Protein AF-A0A7X7GP78-F1 (afdb_monomer_lite)

Structure (mmCIF, N/CA/C/O backbone):
data_AF-A0A7X7GP78-F1
#
_entry.id   AF-A0A7X7GP78-F1
#
loop_
_atom_site.group_PDB
_atom_site.id
_atom_site.type_symbol
_atom_site.label_atom_id
_atom_site.label_alt_id
_atom_site.label_comp_id
_atom_site.label_asym_id
_atom_site.label_entity_id
_atom_site.label_seq_id
_atom_site.pdbx_PDB_ins_code
_atom_site.Cartn_x
_atom_site.Cartn_y
_atom_site.Cartn_z
_atom_site.occupancy
_atom_site.B_iso_or_equiv
_atom_site.auth_seq_id
_atom_site.auth_comp_id
_atom_site.auth_asym_id
_atom_site.auth_atom_id
_atom_site.pdbx_PDB_model_num
ATOM 1 N N . MET A 1 1 ? -12.184 13.275 -4.929 1.00 38.75 1 MET A N 1
ATOM 2 C CA . MET A 1 1 ? -13.169 12.745 -3.959 1.00 38.75 1 MET A CA 1
ATOM 3 C C . MET A 1 1 ? -12.632 11.392 -3.524 1.00 38.75 1 MET A C 1
ATOM 5 O O . MET A 1 1 ? -12.359 10.602 -4.415 1.00 38.75 1 MET A O 1
ATOM 9 N N . ALA A 1 2 ? -12.384 11.177 -2.229 1.00 52.22 2 ALA A N 1
ATOM 10 C CA . ALA A 1 2 ? -11.775 9.953 -1.691 1.00 52.22 2 ALA A CA 1
ATOM 11 C C . ALA A 1 2 ? -12.676 8.746 -1.980 1.00 52.22 2 ALA A C 1
ATOM 13 O O . ALA A 1 2 ? -13.748 8.634 -1.388 1.00 52.22 2 ALA A O 1
ATOM 14 N N . LEU A 1 3 ? -12.326 7.902 -2.952 1.00 60.72 3 LEU A N 1
ATOM 15 C CA . LEU A 1 3 ? -13.251 6.881 -3.449 1.00 60.72 3 LEU A CA 1
ATOM 16 C C . LEU A 1 3 ? -13.429 5.726 -2.459 1.00 60.72 3 LEU A C 1
ATOM 18 O O . LEU A 1 3 ? -14.519 5.151 -2.455 1.00 60.72 3 LEU A O 1
ATOM 22 N N . CYS A 1 4 ? -12.453 5.443 -1.583 1.00 67.25 4 CYS A N 1
ATOM 23 C CA . CYS A 1 4 ? -12.595 4.400 -0.563 1.00 67.25 4 CYS A CA 1
ATOM 24 C C . CYS A 1 4 ? -13.556 4.825 0.556 1.00 67.25 4 CYS A C 1
ATOM 26 O O . CYS A 1 4 ? -14.412 4.035 0.958 1.00 67.25 4 CYS A O 1
ATOM 28 N N . PHE A 1 5 ? -13.482 6.083 1.014 1.00 69.94 5 PHE A N 1
ATOM 29 C CA . PHE A 1 5 ? -14.416 6.621 2.014 1.00 69.94 5 PHE A CA 1
ATOM 30 C C . PHE A 1 5 ? -15.734 7.146 1.431 1.00 69.94 5 PHE A C 1
ATOM 32 O O . PHE A 1 5 ? -16.720 7.236 2.161 1.00 69.94 5 PHE A O 1
ATOM 39 N N . ALA A 1 6 ? -15.808 7.458 0.131 1.00 71.06 6 ALA A N 1
ATOM 40 C CA . ALA A 1 6 ? -17.008 8.034 -0.487 1.00 71.06 6 ALA A CA 1
ATOM 41 C C . ALA A 1 6 ? -18.258 7.161 -0.309 1.00 71.06 6 ALA A C 1
ATOM 43 O O . ALA A 1 6 ? -19.352 7.694 -0.135 1.00 71.06 6 ALA A O 1
ATOM 44 N N . GLN A 1 7 ? -18.112 5.834 -0.284 1.00 72.69 7 GLN A N 1
ATOM 45 C CA . GLN A 1 7 ? -19.218 4.904 -0.021 1.00 72.69 7 GLN A CA 1
ATOM 46 C C . GLN A 1 7 ? -19.774 4.980 1.420 1.00 72.69 7 GLN A C 1
ATOM 48 O O . GLN A 1 7 ? -20.899 4.548 1.670 1.00 72.69 7 GLN A O 1
ATOM 53 N N . PHE A 1 8 ? -19.021 5.573 2.350 1.00 69.38 8 PHE A N 1
ATOM 54 C CA . PHE A 1 8 ? -19.410 5.805 3.747 1.00 69.38 8 PHE A CA 1
ATOM 55 C C . PHE A 1 8 ? -19.682 7.282 4.058 1.00 69.38 8 PHE A C 1
ATOM 57 O O . PHE A 1 8 ? -20.054 7.613 5.186 1.00 69.38 8 PHE A O 1
ATOM 64 N N . GLY A 1 9 ? -19.496 8.156 3.066 1.00 69.56 9 GLY A N 1
ATOM 65 C CA . GLY A 1 9 ? -19.744 9.586 3.165 1.00 69.56 9 GLY A CA 1
ATOM 66 C C . GLY A 1 9 ? -21.226 9.954 3.073 1.00 69.56 9 GLY A C 1
ATOM 67 O O . GLY A 1 9 ? -22.137 9.138 3.251 1.00 69.56 9 GLY A O 1
ATOM 68 N N . ASP A 1 10 ? -21.473 11.224 2.770 1.00 75.19 10 ASP A N 1
ATOM 69 C CA . ASP A 1 10 ? -22.819 11.754 2.582 1.00 75.19 10 ASP A CA 1
ATOM 70 C C . ASP A 1 10 ? -23.539 11.121 1.359 1.00 75.19 10 ASP A C 1
ATOM 72 O O . ASP A 1 10 ? -22.925 10.451 0.521 1.00 75.19 10 ASP A O 1
ATOM 76 N N . PRO A 1 11 ? -24.878 11.246 1.237 1.00 80.88 11 PRO A N 1
ATOM 77 C CA . PRO A 1 11 ? -25.612 10.649 0.116 1.00 80.88 11 PRO A CA 1
ATOM 78 C C . PRO A 1 11 ? -25.075 11.027 -1.285 1.00 80.88 11 PRO A C 1
ATOM 80 O O . PRO A 1 11 ? -25.004 10.133 -2.133 1.00 80.88 11 PRO A O 1
ATOM 83 N N . PRO A 1 12 ? -24.660 12.284 -1.556 1.00 83.12 12 PRO A N 1
ATOM 84 C CA . PRO A 1 12 ? -23.992 12.645 -2.808 1.00 83.12 12 PRO A CA 1
ATOM 85 C C . PRO A 1 12 ? -22.699 11.865 -3.085 1.00 83.12 12 PRO A C 1
ATOM 87 O O . PRO A 1 12 ? -22.541 11.353 -4.199 1.00 83.12 12 PRO A O 1
ATOM 90 N N . ALA A 1 13 ? -21.803 11.732 -2.098 1.00 78.25 13 ALA A N 1
ATOM 91 C CA . ALA A 1 13 ? -20.554 10.984 -2.242 1.00 78.25 13 ALA A CA 1
ATOM 92 C C . ALA A 1 13 ? -20.815 9.500 -2.533 1.00 78.25 13 ALA A C 1
ATOM 94 O O . ALA A 1 13 ? -20.231 8.932 -3.460 1.00 78.25 13 ALA A O 1
ATOM 95 N N . ARG A 1 14 ? -21.784 8.896 -1.835 1.00 81.88 14 ARG A N 1
ATOM 96 C CA . ARG A 1 14 ? -22.185 7.496 -2.059 1.00 81.88 14 ARG A CA 1
ATOM 97 C C . ARG A 1 14 ? -22.746 7.261 -3.457 1.00 81.88 14 ARG A C 1
ATOM 99 O O . ARG A 1 14 ? -22.426 6.260 -4.102 1.00 81.88 14 ARG A O 1
ATOM 106 N N . ALA A 1 15 ? -23.555 8.195 -3.954 1.00 84.69 15 ALA A N 1
ATOM 107 C CA . ALA A 1 15 ? -24.088 8.127 -5.310 1.00 84.69 15 ALA A CA 1
ATOM 108 C C . ALA A 1 15 ? -22.981 8.274 -6.368 1.00 84.69 15 ALA A C 1
ATOM 110 O O . ALA A 1 15 ? -23.021 7.595 -7.392 1.00 84.69 15 ALA A O 1
ATOM 111 N N . ALA A 1 16 ? -21.988 9.138 -6.133 1.00 84.94 16 ALA A N 1
ATOM 112 C CA . ALA A 1 16 ? -20.837 9.281 -7.023 1.00 84.94 16 ALA A CA 1
ATOM 113 C C . ALA A 1 16 ? -19.973 8.013 -7.060 1.00 84.94 16 ALA A C 1
ATOM 115 O O . ALA A 1 16 ? -19.655 7.540 -8.149 1.00 84.94 16 ALA A O 1
ATOM 116 N N . HIS A 1 17 ? -19.680 7.426 -5.898 1.00 86.50 17 HIS A N 1
ATOM 117 C CA . HIS A 1 17 ? -18.978 6.146 -5.801 1.00 86.50 17 HIS A CA 1
ATOM 118 C C . HIS A 1 17 ? -19.724 5.037 -6.561 1.00 86.50 17 HIS A C 1
ATOM 120 O O . HIS A 1 17 ? -19.134 4.341 -7.381 1.00 86.50 17 HIS A O 1
ATOM 126 N N . SER A 1 18 ? -21.042 4.925 -6.366 1.00 88.69 18 SER A N 1
ATOM 127 C CA . SER A 1 18 ? -21.862 3.908 -7.043 1.00 88.69 18 SER A CA 1
ATOM 128 C C . SER A 1 18 ? -21.804 4.036 -8.570 1.00 88.69 18 SER A C 1
ATOM 130 O O . SER A 1 18 ? -21.631 3.038 -9.266 1.00 88.69 18 SER A O 1
ATOM 132 N N . ARG A 1 19 ? -21.875 5.268 -9.097 1.00 90.75 19 ARG A N 1
ATOM 133 C CA . ARG A 1 19 ? -21.731 5.526 -10.540 1.00 90.75 19 ARG A CA 1
ATOM 134 C C . ARG A 1 19 ? -20.340 5.171 -11.061 1.00 90.75 19 ARG A C 1
ATOM 136 O O . ARG A 1 19 ? -20.233 4.621 -12.150 1.00 90.75 19 ARG A O 1
ATOM 143 N N . ALA A 1 20 ? -19.289 5.473 -10.299 1.00 90.62 20 ALA A N 1
ATOM 144 C CA . ALA A 1 20 ? -17.920 5.121 -10.668 1.00 90.62 20 ALA A CA 1
ATOM 145 C C . ALA A 1 20 ? -17.731 3.598 -10.759 1.00 90.62 20 ALA A C 1
ATOM 147 O O . ALA A 1 20 ? -17.167 3.102 -11.732 1.00 90.62 20 ALA A O 1
ATOM 148 N N . VAL A 1 21 ? -18.262 2.854 -9.783 1.00 91.12 21 VAL A N 1
ATOM 149 C CA . VAL A 1 21 ? -18.247 1.383 -9.777 1.00 91.12 21 VAL A CA 1
ATOM 150 C C . VAL A 1 21 ? -18.999 0.815 -10.981 1.00 91.12 21 VAL A C 1
ATOM 152 O O . VAL A 1 21 ? -18.498 -0.086 -11.650 1.00 91.12 21 VAL A O 1
ATOM 155 N N . GLU A 1 22 ? -20.183 1.343 -11.286 1.00 93.25 22 GLU A N 1
ATOM 156 C CA . GLU A 1 22 ? -20.973 0.909 -12.441 1.00 93.25 22 GLU A CA 1
ATOM 157 C C . GLU A 1 22 ? -20.248 1.182 -13.766 1.00 93.25 22 GLU A C 1
ATOM 159 O O . GLU A 1 22 ? -20.114 0.275 -14.589 1.00 93.25 22 GLU A O 1
ATOM 164 N N . ALA A 1 23 ? -19.700 2.388 -13.943 1.00 93.38 23 ALA A N 1
ATOM 165 C CA . ALA A 1 23 ? -18.923 2.752 -15.126 1.00 93.38 23 ALA A CA 1
ATOM 166 C C . ALA A 1 23 ? -17.693 1.848 -15.311 1.00 93.38 23 ALA A C 1
ATOM 168 O O . ALA A 1 23 ? -17.415 1.413 -16.428 1.00 93.38 23 ALA A O 1
ATOM 169 N N . ALA A 1 24 ? -16.990 1.515 -14.225 1.00 94.19 24 ALA A N 1
ATOM 170 C CA . ALA A 1 24 ? -15.841 0.614 -14.260 1.00 94.19 24 ALA A CA 1
ATOM 171 C C . ALA A 1 24 ? -16.236 -0.829 -14.618 1.00 94.19 24 ALA A C 1
ATOM 173 O O . ALA A 1 24 ? -15.554 -1.477 -15.407 1.00 94.19 24 ALA A O 1
ATOM 174 N N . ARG A 1 25 ? -17.354 -1.343 -14.093 1.00 94.31 25 ARG A N 1
ATOM 175 C CA . ARG A 1 25 ? -17.853 -2.681 -14.465 1.00 94.31 25 ARG A CA 1
ATOM 176 C C . ARG A 1 25 ? -18.253 -2.753 -15.934 1.00 94.31 25 ARG A C 1
ATOM 178 O O . ARG A 1 25 ? -17.915 -3.724 -16.606 1.00 94.31 25 ARG A O 1
ATOM 185 N N . LEU A 1 26 ? -18.946 -1.726 -16.429 1.00 94.31 26 LEU A N 1
ATOM 186 C CA . LEU A 1 26 ? -19.320 -1.622 -17.841 1.00 94.31 26 LEU A CA 1
ATOM 187 C C . LEU A 1 26 ? -18.079 -1.579 -18.735 1.00 94.31 26 LEU A C 1
ATOM 189 O O . LEU A 1 26 ? -17.989 -2.359 -19.676 1.00 94.31 26 LEU A O 1
ATOM 193 N N . LEU A 1 27 ? -17.099 -0.741 -18.386 1.00 94.94 27 LEU A N 1
ATOM 194 C CA . LEU A 1 27 ? -15.808 -0.640 -19.068 1.00 94.94 27 LEU A CA 1
ATOM 195 C C . LEU A 1 27 ? -15.160 -2.012 -19.288 1.00 94.94 27 LEU A C 1
ATOM 197 O O . LEU A 1 27 ? -14.810 -2.358 -20.418 1.00 94.94 27 LEU A O 1
ATOM 201 N N . TRP A 1 28 ? -14.983 -2.787 -18.216 1.00 95.62 28 TRP A N 1
ATOM 202 C CA . TRP A 1 28 ? -14.288 -4.069 -18.324 1.00 95.62 28 TRP A CA 1
ATOM 203 C C . TRP A 1 28 ? -15.133 -5.131 -19.008 1.00 95.62 28 TRP A C 1
ATOM 205 O O . TRP A 1 28 ? -14.582 -5.903 -19.784 1.00 95.62 28 TRP A O 1
ATOM 215 N N . GLY A 1 29 ? -16.451 -5.140 -18.792 1.00 93.94 29 GLY A N 1
ATOM 216 C CA . GLY A 1 29 ? -17.355 -6.035 -19.513 1.00 93.94 29 GLY A CA 1
ATOM 217 C C . GLY A 1 29 ? -17.342 -5.791 -21.025 1.00 93.94 29 GLY A C 1
ATOM 218 O O . GLY A 1 29 ? -17.305 -6.742 -21.803 1.00 93.94 29 GLY A O 1
ATOM 219 N N . GLU A 1 30 ? -17.310 -4.527 -21.452 1.00 93.25 30 GLU A N 1
ATOM 220 C CA . GLU A 1 30 ? -17.208 -4.158 -22.866 1.00 93.25 30 GLU A CA 1
ATOM 221 C C . GLU A 1 30 ? -15.855 -4.560 -23.466 1.00 93.25 30 GLU A C 1
ATOM 223 O O . GLU A 1 30 ? -15.815 -5.173 -24.534 1.00 93.25 30 GLU A O 1
ATOM 228 N N . LEU A 1 31 ? -14.743 -4.265 -22.783 1.00 93.19 31 LEU A N 1
ATOM 229 C CA . LEU A 1 31 ? -13.409 -4.664 -23.247 1.00 93.19 31 LEU A CA 1
ATOM 230 C C . LEU A 1 31 ? -13.243 -6.185 -23.326 1.00 93.19 31 LEU A C 1
ATOM 232 O O . LEU A 1 31 ? -12.661 -6.677 -24.292 1.00 93.19 31 LEU A O 1
ATOM 236 N N . ASP A 1 32 ? -13.769 -6.929 -22.351 1.00 93.94 32 ASP A N 1
ATOM 237 C CA . ASP A 1 32 ? -13.736 -8.398 -22.335 1.00 93.94 32 ASP A CA 1
ATOM 238 C C . ASP A 1 32 ? -14.566 -8.986 -23.492 1.00 93.94 32 ASP A C 1
ATOM 240 O O . ASP A 1 32 ? -14.202 -10.002 -24.081 1.00 93.94 32 ASP A O 1
ATOM 244 N N . ALA A 1 33 ? -15.634 -8.289 -23.897 1.00 92.44 33 ALA A N 1
ATOM 245 C CA . ALA A 1 33 ? -16.442 -8.613 -25.072 1.00 92.44 33 ALA A CA 1
ATOM 246 C C . ALA A 1 33 ? -15.828 -8.149 -26.414 1.00 92.44 33 ALA A C 1
ATOM 248 O O . ALA A 1 33 ? -16.431 -8.359 -27.469 1.00 92.44 33 ALA A O 1
ATOM 249 N N . GLY A 1 34 ? -14.641 -7.530 -26.404 1.00 90.44 34 GLY A N 1
ATOM 250 C CA . GLY A 1 34 ? -13.942 -7.072 -27.609 1.00 90.44 34 GLY A CA 1
ATOM 251 C C . GLY A 1 34 ? -14.382 -5.700 -28.128 1.00 90.44 34 GLY A C 1
ATOM 252 O O . GLY A 1 34 ? -14.202 -5.408 -29.313 1.00 90.44 34 GLY A O 1
ATOM 253 N N . ALA A 1 35 ? -14.967 -4.852 -27.277 1.00 88.94 35 ALA A N 1
ATOM 254 C CA . ALA A 1 35 ? -15.329 -3.490 -27.652 1.00 88.94 35 ALA A CA 1
ATOM 255 C C . ALA A 1 35 ? -14.094 -2.617 -27.979 1.00 88.94 35 ALA A C 1
ATOM 257 O O . ALA A 1 35 ? -12.990 -2.871 -27.487 1.00 88.94 35 ALA A O 1
ATOM 258 N N . PRO A 1 36 ? -14.256 -1.552 -28.791 1.00 88.88 36 PRO A N 1
ATOM 259 C CA . PRO A 1 36 ? -13.155 -0.663 -29.148 1.00 88.88 36 PRO A CA 1
ATOM 260 C C . PRO A 1 36 ? -12.587 0.102 -27.947 1.00 88.88 36 PRO A C 1
ATOM 262 O O . PRO A 1 36 ? -13.329 0.617 -27.107 1.00 88.88 36 PRO A O 1
ATOM 265 N N . LEU A 1 37 ? -11.265 0.300 -27.955 1.00 87.31 37 LEU A N 1
ATOM 266 C CA . LEU A 1 37 ? -10.529 1.026 -26.914 1.00 87.31 37 LEU A CA 1
ATOM 267 C C . LEU A 1 37 ? -11.060 2.448 -26.665 1.00 87.31 37 LEU A C 1
ATOM 269 O O . LEU A 1 37 ? -11.055 2.925 -25.537 1.00 87.31 37 LEU A O 1
ATOM 273 N N . GLU A 1 38 ? -11.554 3.134 -27.696 1.00 90.06 38 GLU A N 1
ATOM 274 C CA . GLU A 1 38 ? -12.042 4.511 -27.560 1.00 90.06 38 GLU A CA 1
ATOM 275 C C . GLU A 1 38 ? -13.262 4.623 -26.626 1.00 90.06 38 GLU A C 1
ATOM 277 O O . GLU A 1 38 ? -13.356 5.567 -25.836 1.00 90.06 38 GLU A O 1
ATOM 282 N N . GLY A 1 39 ? -14.183 3.652 -26.688 1.00 88.38 39 GLY A N 1
ATOM 283 C CA . GLY A 1 39 ? -15.346 3.588 -25.797 1.00 88.38 39 GLY A CA 1
ATOM 284 C C . GLY A 1 39 ? -14.919 3.348 -24.351 1.00 88.38 39 GLY A C 1
ATOM 285 O O . GLY A 1 39 ? -15.316 4.088 -23.449 1.00 88.38 39 GLY A O 1
ATOM 286 N N . ALA A 1 40 ? -13.996 2.407 -24.168 1.00 89.69 40 ALA A N 1
ATOM 287 C CA . ALA A 1 40 ? -13.387 2.100 -22.886 1.00 89.69 40 ALA A CA 1
ATOM 288 C C . ALA A 1 40 ? -12.685 3.320 -22.254 1.00 89.69 40 ALA A C 1
ATOM 290 O O . ALA A 1 40 ? -12.980 3.716 -21.125 1.00 89.69 40 ALA A O 1
ATOM 291 N N . SER A 1 41 ? -11.826 4.014 -23.003 1.00 91.81 41 SER A N 1
ATOM 292 C CA . SER A 1 41 ? -11.161 5.230 -22.514 1.00 91.81 41 SER A CA 1
ATOM 293 C C . SER A 1 41 ? -12.140 6.366 -22.188 1.00 91.81 41 SER A C 1
ATOM 295 O O . SER A 1 41 ? -11.806 7.268 -21.417 1.00 91.81 41 SER A O 1
ATOM 297 N N . ARG A 1 42 ? -13.340 6.380 -22.783 1.00 92.31 42 ARG A N 1
ATOM 298 C CA . ARG A 1 42 ? -14.388 7.353 -22.446 1.00 92.31 42 ARG A CA 1
ATOM 299 C C . ARG A 1 42 ? -15.041 7.026 -21.106 1.00 92.31 42 ARG A C 1
ATOM 301 O O . ARG A 1 42 ? -15.177 7.934 -20.294 1.00 92.31 42 ARG A O 1
ATOM 308 N N . LEU A 1 43 ? -15.406 5.764 -20.874 1.00 92.25 43 LEU A N 1
ATOM 309 C CA . LEU A 1 43 ? -15.977 5.307 -19.601 1.00 92.25 43 LEU A CA 1
ATOM 310 C C . LEU A 1 43 ? -15.001 5.527 -18.442 1.00 92.25 43 LEU A C 1
ATOM 312 O O . LEU A 1 43 ? -15.385 6.050 -17.400 1.00 92.25 43 LEU A O 1
ATOM 316 N N . LEU A 1 44 ? -13.717 5.237 -18.657 1.00 93.50 44 LEU A N 1
ATOM 317 C CA . LEU A 1 44 ? -12.688 5.459 -17.645 1.00 93.50 44 LEU A CA 1
ATOM 318 C C . LEU A 1 44 ? -12.567 6.945 -17.251 1.00 93.50 44 LEU A C 1
ATOM 320 O O . LEU A 1 44 ? -12.509 7.273 -16.069 1.00 93.50 44 LEU A O 1
ATOM 324 N N . ARG A 1 45 ? -12.638 7.862 -18.224 1.00 93.75 45 ARG A N 1
ATOM 325 C CA . ARG A 1 45 ? -12.619 9.315 -17.967 1.00 93.75 45 ARG A CA 1
ATOM 326 C C . ARG A 1 45 ? -13.888 9.863 -17.308 1.00 93.75 45 ARG A C 1
ATOM 328 O O . ARG A 1 45 ? -13.857 10.976 -16.792 1.00 93.75 45 ARG A O 1
ATOM 335 N N . GLN A 1 46 ? -14.996 9.116 -17.318 1.00 92.12 46 GLN A N 1
ATOM 336 C CA . GLN A 1 46 ? -16.194 9.467 -16.542 1.00 92.12 46 GLN A CA 1
ATOM 337 C C . GLN A 1 46 ? -16.019 9.177 -15.048 1.00 92.12 46 GLN A C 1
ATOM 339 O O . GLN A 1 46 ? -16.667 9.833 -14.234 1.00 92.12 46 GLN A O 1
ATOM 344 N N . ILE A 1 47 ? -15.160 8.214 -14.696 1.00 91.81 47 ILE A N 1
ATOM 345 C CA . ILE A 1 47 ? -14.801 7.917 -13.305 1.00 91.81 47 ILE A CA 1
ATOM 346 C C . ILE A 1 47 ? -13.930 9.049 -12.762 1.00 91.81 47 ILE A C 1
ATOM 348 O O . ILE A 1 47 ? -14.282 9.678 -11.766 1.00 91.81 47 ILE A O 1
ATOM 352 N N . ASP A 1 48 ? -12.822 9.334 -13.447 1.00 91.88 48 ASP A N 1
ATOM 353 C CA . ASP A 1 48 ? -11.970 10.487 -13.173 1.00 91.88 48 ASP A CA 1
ATOM 354 C C . ASP A 1 48 ? -11.254 10.912 -14.473 1.00 91.88 48 ASP A C 1
ATOM 356 O O . ASP A 1 48 ? -10.682 10.069 -15.170 1.00 91.88 48 ASP A O 1
ATOM 360 N N . PRO A 1 49 ? -11.285 12.207 -14.844 1.00 93.88 49 PRO A N 1
ATOM 361 C CA . PRO A 1 49 ? -10.739 12.689 -16.114 1.00 93.88 49 PRO A CA 1
ATOM 362 C C . PRO A 1 49 ? -9.220 12.521 -16.248 1.00 93.88 49 PRO A C 1
ATOM 364 O O . PRO A 1 49 ? -8.700 12.642 -17.357 1.00 93.88 49 PRO A O 1
ATOM 367 N N . ARG A 1 50 ? -8.511 12.261 -15.145 1.00 94.25 50 ARG A N 1
ATOM 368 C CA . ARG A 1 50 ? -7.058 12.051 -15.111 1.00 94.25 50 ARG A CA 1
ATOM 369 C C . ARG A 1 50 ? -6.659 10.607 -15.392 1.00 94.25 50 ARG A C 1
ATOM 371 O O . ARG A 1 50 ? -5.466 10.327 -15.444 1.00 94.25 50 ARG A O 1
ATOM 378 N N . LEU A 1 51 ? -7.627 9.705 -15.556 1.00 95.38 51 LEU A N 1
ATOM 379 C CA . LEU A 1 51 ? -7.364 8.304 -15.851 1.00 95.38 51 LEU A CA 1
ATOM 380 C C . LEU A 1 51 ? -7.137 8.062 -17.344 1.00 95.38 51 LEU A C 1
ATOM 382 O O . LEU A 1 51 ? -7.810 8.629 -18.212 1.00 95.38 51 LEU A O 1
ATOM 386 N N . GLY A 1 52 ? -6.207 7.159 -17.620 1.00 95.25 52 GLY A N 1
ATOM 387 C CA . GLY A 1 52 ? -5.861 6.655 -18.937 1.00 95.25 52 GLY A CA 1
ATOM 388 C C . GLY A 1 52 ? -5.840 5.131 -18.958 1.00 95.25 52 GLY A C 1
ATOM 389 O O . GLY A 1 52 ? -5.876 4.462 -17.928 1.00 95.25 52 GLY A O 1
ATOM 390 N N . LEU A 1 53 ? -5.823 4.573 -20.164 1.00 94.75 53 LEU A N 1
ATOM 391 C CA . LEU A 1 53 ? -5.809 3.133 -20.375 1.00 94.75 53 LEU A CA 1
ATOM 392 C C . LEU A 1 53 ? -4.688 2.793 -21.351 1.00 94.75 53 LEU A C 1
ATOM 394 O O . LEU A 1 53 ? -4.675 3.308 -22.469 1.00 94.75 53 LEU A O 1
ATOM 398 N N . GLU A 1 54 ? -3.776 1.921 -20.934 1.00 92.25 54 GLU A N 1
ATOM 399 C CA . GLU A 1 54 ? -2.644 1.475 -21.745 1.00 92.25 54 GLU A CA 1
ATOM 400 C C . GLU A 1 54 ? -2.649 -0.052 -21.903 1.00 92.25 54 GLU A C 1
ATOM 402 O O . GLU A 1 54 ? -2.906 -0.770 -20.934 1.00 92.25 54 GLU A O 1
ATOM 407 N N . PRO A 1 55 ? -2.385 -0.590 -23.105 1.00 90.50 55 PRO A N 1
ATOM 408 C CA . PRO A 1 55 ? -2.268 -2.029 -23.298 1.00 90.50 55 PRO A CA 1
ATOM 409 C C . PRO A 1 55 ? -0.981 -2.566 -22.656 1.00 90.50 55 PRO A C 1
ATOM 411 O O . PRO A 1 55 ? 0.096 -1.990 -22.796 1.00 90.50 55 PRO A O 1
ATOM 414 N N . GLY A 1 56 ? -1.093 -3.705 -21.978 1.00 86.44 56 GLY A N 1
ATOM 415 C CA . GLY A 1 56 ? 0.035 -4.450 -21.423 1.00 86.44 56 GLY A CA 1
ATOM 416 C C . GLY A 1 56 ? 0.617 -5.486 -22.395 1.00 86.44 56 GLY A C 1
ATOM 417 O O . GLY A 1 56 ? 0.148 -5.638 -23.526 1.00 86.44 56 GLY A O 1
ATOM 418 N N . PRO A 1 57 ? 1.641 -6.246 -21.968 1.00 78.81 57 PRO A N 1
ATOM 419 C CA . PRO A 1 57 ? 2.294 -7.238 -22.812 1.00 78.81 57 PRO A CA 1
ATOM 420 C C . PRO A 1 57 ? 1.411 -8.469 -23.032 1.00 78.81 57 PRO A C 1
ATOM 422 O O . PRO A 1 57 ? 1.332 -9.373 -22.199 1.00 78.81 57 PRO A O 1
ATOM 425 N N . GLY A 1 58 ? 0.787 -8.525 -24.203 1.00 83.50 58 GLY A N 1
ATOM 426 C CA . GLY A 1 58 ? -0.025 -9.654 -24.639 1.00 83.50 58 GLY A CA 1
ATOM 427 C C . GLY A 1 58 ? -1.532 -9.400 -24.543 1.00 83.50 58 GLY A C 1
ATOM 428 O O . GLY A 1 58 ? -1.976 -8.362 -24.052 1.00 83.50 58 GLY A O 1
ATOM 429 N N . PRO A 1 59 ? -2.339 -10.341 -25.054 1.00 85.38 59 PRO A N 1
ATOM 430 C CA . PRO A 1 59 ? -3.780 -10.163 -25.159 1.00 85.38 59 PRO A CA 1
ATOM 431 C C . PRO A 1 59 ? -4.434 -10.077 -23.777 1.00 85.38 59 PRO A C 1
ATOM 433 O O . PRO A 1 59 ? -4.076 -10.815 -22.858 1.00 85.38 59 PRO A O 1
ATOM 436 N N . GLY A 1 60 ? -5.406 -9.173 -23.645 1.00 89.12 60 GLY A N 1
ATOM 437 C CA . GLY A 1 60 ? -6.213 -9.022 -22.433 1.00 89.12 60 GLY A CA 1
ATOM 438 C C . GLY A 1 60 ? -5.488 -8.387 -21.244 1.00 89.12 60 GLY A C 1
ATOM 439 O O . GLY A 1 60 ? -6.031 -8.400 -20.142 1.00 89.12 60 GLY A O 1
ATOM 440 N N . ARG A 1 61 ? -4.279 -7.840 -21.431 1.00 91.88 61 ARG A N 1
ATOM 441 C CA . ARG A 1 61 ? -3.551 -7.117 -20.381 1.00 91.88 61 ARG A CA 1
ATOM 442 C C . ARG A 1 61 ? -3.709 -5.615 -20.542 1.00 91.88 61 ARG A C 1
ATOM 444 O O . ARG A 1 61 ? -3.502 -5.102 -21.637 1.00 91.88 61 ARG A O 1
ATOM 451 N N . TRP A 1 62 ? -4.009 -4.923 -19.451 1.00 93.94 62 TRP A N 1
ATOM 452 C CA . TRP A 1 62 ? -4.236 -3.480 -19.445 1.00 93.94 62 TRP A CA 1
ATOM 453 C C . TRP A 1 62 ? -3.658 -2.835 -18.187 1.00 93.94 62 TRP A C 1
ATOM 455 O O . TRP A 1 62 ? -3.663 -3.447 -17.124 1.00 93.94 62 TRP A O 1
ATOM 465 N N . GLY A 1 63 ? -3.193 -1.598 -18.304 1.00 94.50 63 GLY A N 1
ATOM 466 C CA . GLY A 1 63 ? -2.864 -0.725 -17.186 1.00 94.50 63 GLY A CA 1
ATOM 467 C C . GLY A 1 63 ? -3.821 0.458 -17.132 1.00 94.50 63 GLY A C 1
ATOM 468 O O . GLY A 1 63 ? -4.066 1.105 -18.154 1.00 94.50 63 GLY A O 1
ATOM 469 N N . VAL A 1 64 ? -4.366 0.738 -15.951 1.00 95.62 64 VAL A N 1
ATOM 470 C CA . VAL A 1 64 ? -5.120 1.964 -15.678 1.00 95.62 64 VAL A CA 1
ATOM 471 C C . VAL A 1 64 ? -4.130 3.029 -15.226 1.00 95.62 64 VAL A C 1
ATOM 473 O O . VAL A 1 64 ? -3.740 3.066 -14.060 1.00 95.62 64 VAL A O 1
ATOM 476 N N . THR A 1 65 ? -3.699 3.876 -16.154 1.00 94.62 65 THR A N 1
ATOM 477 C CA . THR A 1 65 ? -2.774 4.975 -15.868 1.00 94.62 65 THR A CA 1
ATOM 478 C C . THR A 1 65 ? -3.509 6.161 -15.255 1.00 94.62 65 THR A C 1
ATOM 480 O O . THR A 1 65 ? -4.729 6.292 -15.383 1.00 94.62 65 THR A O 1
ATOM 483 N N . TYR A 1 66 ? -2.783 7.027 -14.556 1.00 91.94 66 TYR A N 1
ATOM 484 C CA . TYR A 1 66 ? -3.356 8.197 -13.899 1.00 91.94 66 TYR A CA 1
ATOM 485 C C . TYR A 1 66 ? -2.361 9.357 -13.870 1.00 91.94 66 TYR A C 1
ATOM 487 O O . TYR A 1 66 ? -1.151 9.153 -13.826 1.00 91.94 66 TYR A O 1
ATOM 495 N N . ALA A 1 67 ? -2.879 10.584 -13.889 1.00 90.12 67 ALA A N 1
ATOM 496 C CA . ALA A 1 67 ? -2.090 11.795 -13.689 1.00 90.12 67 ALA A CA 1
ATOM 497 C C . ALA A 1 67 ? -2.336 12.364 -12.283 1.00 90.12 67 ALA A C 1
ATOM 499 O O . ALA A 1 67 ? -3.460 12.759 -11.969 1.00 90.12 67 ALA A O 1
ATOM 500 N N . GLY A 1 68 ? -1.279 12.426 -11.469 1.00 83.62 68 GLY A N 1
ATOM 501 C CA . GLY A 1 68 ? -1.338 12.885 -10.077 1.00 83.62 68 GLY A CA 1
ATOM 502 C C . GLY A 1 68 ? -1.760 11.784 -9.097 1.00 83.62 68 GLY A C 1
ATOM 503 O O . GLY A 1 68 ? -2.606 10.941 -9.405 1.00 83.62 68 GLY A O 1
ATOM 504 N N . LEU A 1 69 ? -1.166 11.784 -7.900 1.00 76.00 69 LEU A N 1
ATOM 505 C CA . LEU A 1 69 ? -1.421 10.773 -6.862 1.00 76.00 69 LEU A CA 1
ATOM 506 C C . LEU A 1 69 ? -2.885 10.766 -6.413 1.00 76.00 69 LEU A C 1
ATOM 508 O O . LEU A 1 69 ? -3.456 9.724 -6.107 1.00 76.00 69 LEU A O 1
ATOM 512 N N . GLU A 1 70 ? -3.535 11.918 -6.463 1.00 79.75 70 GLU A N 1
ATOM 513 C CA . GLU A 1 70 ? -4.928 12.099 -6.086 1.00 79.75 70 GLU A CA 1
ATOM 514 C C . GLU A 1 70 ? -5.940 11.414 -7.035 1.00 79.75 70 GLU A C 1
ATOM 516 O O . GLU A 1 70 ? -7.137 11.383 -6.739 1.00 79.75 70 GLU A O 1
ATOM 521 N N . ALA A 1 71 ? -5.491 10.900 -8.188 1.00 85.62 71 ALA A N 1
ATOM 522 C CA . ALA A 1 71 ? -6.290 10.086 -9.108 1.00 85.62 71 ALA A CA 1
ATOM 523 C C . ALA A 1 71 ? -6.053 8.574 -8.928 1.00 85.62 71 ALA A C 1
ATOM 525 O O . ALA A 1 71 ? -6.818 7.765 -9.459 1.00 85.62 71 ALA A O 1
ATOM 526 N N . ARG A 1 72 ? -5.039 8.168 -8.151 1.00 83.31 72 ARG A N 1
ATOM 527 C CA . ARG A 1 72 ? -4.670 6.757 -7.961 1.00 83.31 72 ARG A CA 1
ATOM 528 C C . ARG A 1 72 ? -5.800 5.929 -7.354 1.00 83.31 72 ARG A C 1
ATOM 530 O O . ARG A 1 72 ? -6.094 4.855 -7.865 1.00 83.31 72 ARG A O 1
ATOM 537 N N . GLY A 1 73 ? -6.501 6.443 -6.340 1.00 80.31 73 GLY A N 1
ATOM 538 C CA . GLY A 1 73 ? -7.652 5.740 -5.750 1.00 80.31 73 GLY A CA 1
ATOM 539 C C . GLY A 1 73 ? -8.765 5.452 -6.771 1.00 80.31 73 GLY A C 1
ATOM 540 O O . GLY A 1 73 ? -9.430 4.419 -6.706 1.00 80.31 73 GLY A O 1
ATOM 541 N N . ALA A 1 74 ? -8.930 6.319 -7.777 1.00 86.81 74 ALA A N 1
ATOM 542 C CA . ALA A 1 74 ? -9.856 6.086 -8.884 1.00 86.81 74 ALA A CA 1
ATOM 543 C C . ALA A 1 74 ? -9.352 5.018 -9.856 1.00 86.81 74 ALA A C 1
ATOM 545 O O . ALA A 1 74 ? -10.142 4.187 -10.308 1.00 86.81 74 ALA A O 1
ATOM 546 N N . ALA A 1 75 ? -8.046 5.005 -10.132 1.00 90.56 75 ALA A N 1
ATOM 547 C CA . ALA A 1 75 ? -7.413 3.962 -10.929 1.00 90.56 75 ALA A CA 1
ATOM 548 C C . ALA A 1 75 ? -7.559 2.579 -10.276 1.00 90.56 75 ALA A C 1
ATOM 550 O O . ALA A 1 75 ? -7.890 1.609 -10.955 1.00 90.56 75 ALA A O 1
ATOM 551 N N . GLU A 1 76 ? -7.382 2.495 -8.956 1.00 86.56 76 GLU A N 1
ATOM 552 C CA . GLU A 1 76 ? -7.544 1.265 -8.175 1.00 86.56 76 GLU A CA 1
ATOM 553 C C . GLU A 1 76 ? -8.985 0.776 -8.150 1.00 86.56 76 GLU A C 1
ATOM 555 O O . GLU A 1 76 ? -9.236 -0.397 -8.426 1.00 86.56 76 GLU A O 1
ATOM 560 N N . LEU A 1 77 ? -9.940 1.674 -7.884 1.00 87.50 77 LEU A N 1
ATOM 561 C CA . LEU A 1 77 ? -11.360 1.338 -7.944 1.00 87.50 77 LEU A CA 1
ATOM 562 C C . LEU A 1 77 ? -11.724 0.794 -9.322 1.00 87.50 77 LEU A C 1
ATOM 564 O O . LEU A 1 77 ? -12.393 -0.238 -9.410 1.00 87.50 77 LEU A O 1
ATOM 568 N N . ALA A 1 78 ? -11.267 1.466 -10.383 1.00 92.38 78 ALA A N 1
ATOM 569 C CA . ALA A 1 78 ? -11.490 1.019 -11.745 1.00 92.38 78 ALA A CA 1
ATOM 570 C C . ALA A 1 78 ? -10.880 -0.370 -11.959 1.00 92.38 78 ALA A C 1
ATOM 572 O O . ALA A 1 78 ? -11.613 -1.288 -12.314 1.00 92.38 78 ALA A O 1
ATOM 573 N N . ALA A 1 79 ? -9.587 -0.561 -11.683 1.00 92.31 79 ALA A N 1
ATOM 574 C CA . ALA A 1 79 ? -8.893 -1.835 -11.866 1.00 92.31 79 ALA A CA 1
ATOM 575 C C . ALA A 1 79 ? -9.536 -2.990 -11.076 1.00 92.31 79 ALA A C 1
ATOM 577 O O . ALA A 1 79 ? -9.684 -4.089 -11.610 1.00 92.31 79 ALA A O 1
ATOM 578 N N . ALA A 1 80 ? -9.995 -2.742 -9.845 1.00 89.25 80 ALA A N 1
ATOM 579 C CA . ALA A 1 80 ? -10.657 -3.744 -9.011 1.00 89.25 80 ALA A CA 1
ATOM 580 C C . ALA A 1 80 ? -11.960 -4.276 -9.634 1.00 89.25 80 ALA A C 1
ATOM 582 O O . ALA A 1 80 ? -12.292 -5.448 -9.458 1.00 89.25 80 ALA A O 1
ATOM 583 N N . GLN A 1 81 ? -12.682 -3.459 -10.414 1.00 93.00 81 GLN A N 1
ATOM 584 C CA . GLN A 1 81 ? -13.906 -3.907 -11.093 1.00 93.00 81 GLN A CA 1
ATOM 585 C C . GLN A 1 81 ? -13.647 -4.826 -12.294 1.00 93.00 81 GLN A C 1
ATOM 587 O O . GLN A 1 81 ? -14.603 -5.346 -12.864 1.00 93.00 81 GLN A O 1
ATOM 592 N N . ALA A 1 82 ? -12.388 -5.056 -12.682 1.00 92.88 82 ALA A N 1
ATOM 593 C CA . ALA A 1 82 ? -12.052 -6.067 -13.683 1.00 92.88 82 ALA A CA 1
ATOM 594 C C . ALA A 1 82 ? -12.164 -7.499 -13.128 1.00 92.88 82 ALA A C 1
ATOM 596 O O . ALA A 1 82 ? -12.132 -8.465 -13.897 1.00 92.88 82 ALA A O 1
ATOM 597 N N . ALA A 1 83 ? -12.296 -7.655 -11.803 1.00 86.88 83 ALA A N 1
ATOM 598 C CA . ALA A 1 83 ? -12.509 -8.946 -11.164 1.00 86.88 83 ALA A CA 1
ATOM 599 C C . ALA A 1 83 ? -13.738 -9.658 -11.761 1.00 86.88 83 ALA A C 1
ATOM 601 O O . ALA A 1 83 ? -14.839 -9.114 -11.794 1.00 86.88 83 ALA A O 1
ATOM 602 N N . GLY A 1 84 ? -13.541 -10.892 -12.233 1.00 84.69 84 GLY A N 1
ATOM 603 C CA . GLY A 1 84 ? -14.585 -11.688 -12.889 1.00 84.69 84 GLY A CA 1
ATOM 604 C C . GLY A 1 84 ? -14.574 -11.638 -14.421 1.00 84.69 84 GLY A C 1
ATOM 605 O O . GLY A 1 84 ? -15.301 -12.411 -15.038 1.00 84.69 84 GLY A O 1
ATOM 606 N N . THR A 1 85 ? -13.731 -10.803 -15.032 1.00 92.19 85 THR A N 1
ATOM 607 C CA . THR A 1 85 ? -13.456 -10.829 -16.481 1.00 92.19 85 THR A CA 1
ATOM 608 C C . THR A 1 85 ? -12.260 -11.729 -16.811 1.00 92.19 85 THR A C 1
ATOM 610 O O . THR A 1 85 ? -11.536 -12.178 -15.913 1.00 92.19 85 THR A O 1
ATOM 613 N N . SER A 1 86 ? -12.012 -11.990 -18.101 1.00 92.94 86 SER A N 1
ATOM 614 C CA . SER A 1 86 ? -10.781 -12.674 -18.535 1.00 92.94 86 SER A CA 1
ATOM 615 C C . SER A 1 86 ? -9.540 -11.767 -18.523 1.00 92.94 86 SER A C 1
ATOM 617 O O . SER A 1 86 ? -8.407 -12.246 -18.642 1.00 92.94 86 SER A O 1
ATOM 619 N N . LEU A 1 87 ? -9.742 -10.460 -18.338 1.00 93.81 87 LEU A N 1
ATOM 620 C CA . LEU A 1 87 ? -8.703 -9.445 -18.419 1.00 93.81 87 LEU A CA 1
ATOM 621 C C . LEU A 1 87 ? -7.755 -9.484 -17.209 1.00 93.81 87 LEU A C 1
ATOM 623 O O . LEU A 1 87 ? -8.080 -9.922 -16.101 1.00 93.81 87 LEU A O 1
ATOM 627 N N . ARG A 1 88 ? -6.534 -8.999 -17.429 1.00 92.25 88 ARG A N 1
ATOM 628 C CA . ARG A 1 88 ? -5.518 -8.775 -16.398 1.00 92.25 88 ARG A CA 1
ATOM 629 C C . ARG A 1 88 ? -5.212 -7.290 -16.346 1.00 92.25 88 ARG A C 1
ATOM 631 O O . ARG A 1 88 ? -4.572 -6.766 -17.254 1.00 92.25 88 ARG A O 1
ATOM 638 N N . VAL A 1 89 ? -5.677 -6.636 -15.289 1.00 92.56 89 VAL A N 1
ATOM 639 C CA . VAL A 1 89 ? -5.575 -5.186 -15.139 1.00 92.56 89 VAL A CA 1
ATOM 640 C C . VAL A 1 89 ? -4.598 -4.841 -14.019 1.00 92.56 89 VAL A C 1
ATOM 642 O O . VAL A 1 89 ? -4.702 -5.393 -12.926 1.00 92.56 89 VAL A O 1
ATOM 645 N N . SER A 1 90 ? -3.649 -3.950 -14.299 1.00 91.31 90 SER A N 1
ATOM 646 C CA . SER A 1 90 ? -2.768 -3.323 -13.310 1.00 91.31 90 SER A CA 1
ATOM 647 C C . SER A 1 90 ? -3.140 -1.858 -13.101 1.00 91.31 90 SER A C 1
ATOM 649 O O . SER A 1 90 ? -3.751 -1.222 -13.960 1.00 91.31 90 SER A O 1
ATOM 651 N N . VAL A 1 91 ? -2.749 -1.317 -11.955 1.00 90.94 91 VAL A N 1
ATOM 652 C CA . VAL A 1 91 ? -2.810 0.119 -11.663 1.00 90.94 91 VAL A CA 1
ATOM 653 C C . VAL A 1 91 ? -1.488 0.740 -12.110 1.00 90.94 91 VAL A C 1
ATOM 655 O O . VAL A 1 91 ? -0.438 0.130 -11.925 1.00 90.94 91 VAL A O 1
ATOM 658 N N . GLY A 1 92 ? -1.542 1.905 -12.749 1.00 92.31 92 GLY A N 1
ATOM 659 C CA . GLY A 1 92 ? -0.378 2.498 -13.404 1.00 92.31 92 GLY A CA 1
ATOM 660 C C . GLY A 1 92 ? 0.039 1.752 -14.674 1.00 92.31 92 GLY A C 1
ATOM 661 O O . GLY A 1 92 ? -0.671 0.870 -15.185 1.00 92.31 92 GLY A O 1
ATOM 662 N N . ARG A 1 93 ? 1.200 2.129 -15.209 1.00 92.00 93 ARG A N 1
ATOM 663 C CA . ARG A 1 93 ? 1.763 1.510 -16.413 1.00 92.00 93 ARG A CA 1
ATOM 664 C C . ARG A 1 93 ? 2.163 0.054 -16.150 1.00 92.00 93 ARG A C 1
ATOM 666 O O . ARG A 1 93 ? 2.838 -0.234 -15.157 1.00 92.00 93 ARG A O 1
ATOM 673 N N . PRO A 1 94 ? 1.776 -0.884 -17.032 1.00 92.25 94 PRO A N 1
ATOM 674 C CA . PRO A 1 94 ? 2.127 -2.286 -16.874 1.00 92.25 94 PRO A CA 1
ATOM 675 C C . PRO A 1 94 ? 3.607 -2.521 -17.199 1.00 92.25 94 PRO A C 1
ATOM 677 O O . PRO A 1 94 ? 4.184 -1.848 -18.053 1.00 92.25 94 PRO A O 1
ATOM 680 N N . ALA A 1 95 ? 4.190 -3.553 -16.585 1.00 91.31 95 ALA A N 1
ATOM 681 C CA . ALA A 1 95 ? 5.508 -4.063 -16.958 1.00 91.31 95 ALA A CA 1
ATOM 682 C C . ALA A 1 95 ? 5.573 -4.380 -18.459 1.00 91.31 95 ALA A C 1
ATOM 684 O O . ALA A 1 95 ? 4.633 -4.953 -19.018 1.00 91.31 95 ALA A O 1
ATOM 685 N N . ARG A 1 96 ? 6.694 -4.068 -19.107 1.00 91.31 96 ARG A N 1
ATOM 686 C CA . ARG A 1 96 ? 6.929 -4.309 -20.535 1.00 91.31 96 ARG A CA 1
ATOM 687 C C . ARG A 1 96 ? 8.043 -5.346 -20.747 1.00 91.31 96 ARG A C 1
ATOM 689 O O . ARG A 1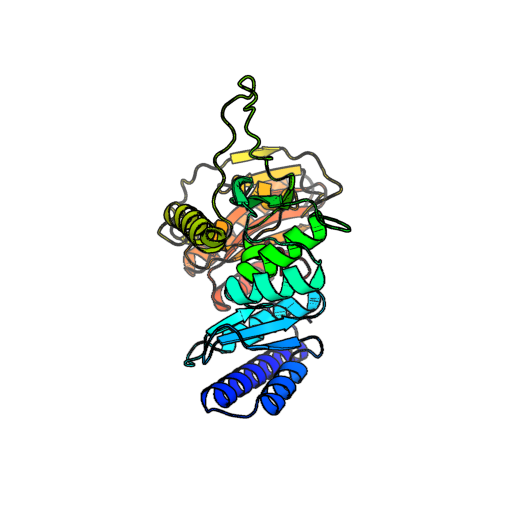 96 ? 8.929 -5.492 -19.907 1.00 91.31 96 ARG A O 1
ATOM 696 N N . PRO A 1 97 ? 8.034 -6.092 -21.868 1.00 91.12 97 PRO A N 1
ATOM 697 C CA . PRO A 1 97 ? 9.040 -7.112 -22.136 1.00 91.12 97 PRO A CA 1
ATOM 698 C C . PRO A 1 97 ? 10.427 -6.490 -22.292 1.00 91.12 97 PRO A C 1
ATOM 700 O O . PRO A 1 97 ? 10.588 -5.517 -23.031 1.00 91.12 97 PRO A O 1
ATOM 703 N N . TYR A 1 98 ? 11.433 -7.111 -21.672 1.00 92.31 98 TYR A N 1
ATOM 704 C CA . TYR A 1 98 ? 12.811 -6.612 -21.656 1.00 92.31 98 TYR A CA 1
ATOM 705 C C . TYR A 1 98 ? 13.351 -6.167 -23.029 1.00 92.31 98 TYR A C 1
ATOM 707 O O . TYR A 1 98 ? 13.868 -5.054 -23.104 1.00 92.31 98 TYR A O 1
ATOM 715 N N . PRO A 1 99 ? 13.205 -6.941 -24.129 1.00 92.44 99 PRO A N 1
ATOM 716 C CA . PRO A 1 99 ? 13.740 -6.521 -25.426 1.00 92.44 99 PRO A CA 1
ATOM 717 C C . PRO A 1 99 ? 13.138 -5.208 -25.942 1.00 92.44 99 PRO A C 1
ATOM 719 O O . PRO A 1 99 ? 13.862 -4.395 -26.505 1.00 92.44 99 PRO A O 1
ATOM 722 N N . LEU A 1 100 ? 11.837 -4.987 -25.715 1.00 91.94 100 LEU A N 1
ATOM 723 C CA . LEU A 1 100 ? 11.140 -3.778 -26.165 1.00 91.94 100 LEU A CA 1
ATOM 724 C C . LEU A 1 100 ? 11.563 -2.557 -25.348 1.00 91.94 100 LEU A C 1
ATOM 726 O O . LEU A 1 100 ? 11.837 -1.504 -25.916 1.00 91.94 100 LEU A O 1
ATOM 730 N N . VAL A 1 101 ? 11.660 -2.714 -24.023 1.00 93.25 101 VAL A N 1
ATOM 731 C CA . VAL A 1 101 ? 12.139 -1.649 -23.128 1.00 93.25 101 VAL A CA 1
ATOM 732 C C . VAL A 1 101 ? 13.563 -1.248 -23.490 1.00 93.25 101 VAL A C 1
ATOM 734 O O . VAL A 1 101 ? 13.866 -0.061 -23.596 1.00 93.25 101 VAL A O 1
ATOM 737 N N . LEU A 1 102 ? 14.429 -2.239 -23.715 1.00 93.25 102 LEU A N 1
ATOM 738 C CA . LEU A 1 102 ? 15.823 -1.999 -24.045 1.00 93.25 102 LEU A CA 1
ATOM 739 C C . LEU A 1 102 ? 15.960 -1.243 -25.371 1.00 93.25 102 LEU A C 1
ATOM 741 O O . LEU A 1 102 ? 16.652 -0.233 -25.410 1.00 93.25 102 LEU A O 1
ATOM 745 N N . GLU A 1 103 ? 15.276 -1.682 -26.430 1.00 93.38 103 GLU A N 1
ATOM 746 C CA . GLU A 1 103 ? 15.312 -1.019 -27.741 1.00 93.38 103 GLU A CA 1
ATOM 747 C C . GLU A 1 103 ? 14.829 0.440 -27.662 1.00 93.38 103 GLU A C 1
ATOM 749 O O . GLU A 1 103 ? 15.453 1.351 -28.216 1.00 93.38 103 GLU A O 1
ATOM 754 N N . GLU A 1 104 ? 13.731 0.680 -26.942 1.00 93.44 104 GLU A N 1
ATOM 755 C CA . GLU A 1 104 ? 13.148 2.010 -26.776 1.00 93.44 104 GLU A CA 1
ATOM 756 C C . GLU A 1 104 ? 14.092 2.966 -26.041 1.00 93.44 104 GLU A C 1
ATOM 758 O O . GLU A 1 104 ? 14.362 4.062 -26.546 1.00 93.44 104 GLU A O 1
ATOM 763 N N . LEU A 1 105 ? 14.632 2.539 -24.896 1.00 92.44 105 LEU A N 1
ATOM 764 C CA . LEU A 1 105 ? 15.510 3.362 -24.063 1.00 92.44 105 LEU A CA 1
ATOM 765 C C . LEU A 1 105 ? 16.908 3.520 -24.668 1.00 92.44 105 LEU A C 1
ATOM 767 O O . LEU A 1 105 ? 17.477 4.607 -24.598 1.00 92.44 105 LEU A O 1
ATOM 771 N N . GLN A 1 106 ? 17.444 2.500 -25.349 1.00 92.75 106 GLN A N 1
ATOM 772 C CA . GLN A 1 106 ? 18.687 2.631 -26.120 1.00 92.75 106 GLN A CA 1
ATOM 773 C C . GLN A 1 106 ? 18.551 3.700 -27.209 1.00 92.75 106 GLN A C 1
ATOM 775 O O . GLN A 1 106 ? 19.469 4.491 -27.430 1.00 92.75 106 GLN A O 1
ATOM 780 N N . ARG A 1 107 ? 17.401 3.753 -27.892 1.00 92.88 107 ARG A N 1
ATOM 781 C CA . ARG A 1 107 ? 17.126 4.768 -28.914 1.00 92.88 107 ARG A CA 1
ATOM 782 C C . ARG A 1 107 ? 16.955 6.161 -28.305 1.00 92.88 107 ARG A C 1
ATOM 784 O O . ARG A 1 107 ? 17.457 7.125 -28.884 1.00 92.88 107 ARG A O 1
ATOM 791 N N . LEU A 1 108 ? 16.251 6.262 -27.177 1.00 92.75 108 LEU A N 1
ATOM 792 C CA . LEU A 1 108 ? 15.998 7.525 -26.480 1.00 92.75 108 LEU A CA 1
ATOM 793 C C . LEU A 1 108 ? 17.300 8.138 -25.944 1.00 92.75 108 LEU A C 1
ATOM 795 O O . LEU A 1 108 ? 17.631 9.276 -26.277 1.00 92.75 108 LEU A O 1
ATOM 799 N N . HIS A 1 109 ? 18.079 7.342 -25.209 1.00 91.69 109 HIS A N 1
ATOM 800 C CA . HIS A 1 109 ? 19.285 7.779 -24.493 1.00 91.69 109 HIS A CA 1
ATOM 801 C C . HIS A 1 109 ? 20.581 7.610 -25.295 1.00 91.69 109 HIS A C 1
ATOM 803 O O . HIS A 1 109 ? 21.649 8.051 -24.873 1.00 91.69 109 HIS A O 1
ATOM 809 N N . ARG A 1 110 ? 20.504 6.997 -26.485 1.00 91.12 110 ARG A N 1
ATOM 810 C CA . ARG A 1 110 ? 21.631 6.751 -27.408 1.00 91.12 110 ARG A CA 1
ATOM 811 C C . ARG A 1 110 ? 22.796 5.990 -26.766 1.00 91.12 110 ARG A C 1
ATOM 813 O O . ARG A 1 110 ? 23.956 6.236 -27.101 1.00 91.12 110 ARG A O 1
ATOM 820 N N . VAL A 1 111 ? 22.491 5.059 -25.866 1.00 90.12 111 VAL A N 1
ATOM 821 C CA . VAL A 1 111 ? 23.470 4.202 -25.188 1.00 90.12 111 VAL A CA 1
ATOM 822 C C . VAL A 1 111 ? 23.014 2.762 -25.177 1.00 90.12 111 VAL A C 1
ATOM 824 O O . VAL A 1 111 ? 21.843 2.486 -24.963 1.00 90.12 111 VAL A O 1
ATOM 827 N N . ASP A 1 112 ? 23.963 1.846 -25.366 1.00 90.38 112 ASP A N 1
ATOM 828 C CA . ASP A 1 112 ? 23.725 0.416 -25.228 1.00 90.38 112 ASP A CA 1
ATOM 829 C C . ASP A 1 112 ? 23.625 0.001 -23.753 1.00 90.38 112 ASP A C 1
ATOM 831 O O . ASP A 1 112 ? 24.632 -0.112 -23.057 1.00 90.38 112 ASP A O 1
ATOM 835 N N . LEU A 1 113 ? 22.400 -0.254 -23.293 1.00 91.25 113 LEU A N 1
ATOM 836 C CA . LEU A 1 113 ? 22.088 -0.684 -21.930 1.00 91.25 113 LEU A CA 1
ATOM 837 C C . LEU A 1 113 ? 22.119 -2.218 -21.751 1.00 91.25 113 LEU A C 1
ATOM 839 O O . LEU A 1 113 ? 21.805 -2.709 -20.667 1.00 91.25 113 LEU A O 1
ATOM 843 N N . SER A 1 114 ? 22.497 -3.007 -22.767 1.00 90.00 114 SER A N 1
ATOM 844 C CA . SER A 1 114 ? 22.411 -4.478 -22.701 1.00 90.00 114 SER A CA 1
ATOM 845 C C . SER A 1 114 ? 23.351 -5.094 -21.660 1.00 90.00 114 SER A C 1
ATOM 847 O O . SER A 1 114 ? 23.113 -6.197 -21.170 1.00 90.00 114 SER A O 1
ATOM 849 N N . ALA A 1 115 ? 24.437 -4.391 -21.330 1.00 90.44 115 ALA A N 1
ATOM 850 C CA . ALA A 1 115 ? 25.410 -4.799 -20.323 1.00 90.44 115 ALA A CA 1
ATOM 851 C C . ALA A 1 115 ? 25.035 -4.353 -18.898 1.00 90.44 115 ALA A C 1
ATOM 853 O O . ALA A 1 115 ? 25.781 -4.648 -17.960 1.00 90.44 115 ALA A O 1
ATOM 854 N N . ALA A 1 116 ? 23.914 -3.642 -18.729 1.00 92.88 116 ALA A N 1
ATOM 855 C CA . ALA A 1 116 ? 23.459 -3.179 -17.429 1.00 92.88 116 ALA A CA 1
ATOM 856 C C . ALA A 1 116 ? 23.232 -4.352 -16.465 1.00 92.88 116 ALA A C 1
ATOM 858 O O . ALA A 1 116 ? 22.739 -5.426 -16.835 1.00 92.88 116 ALA A O 1
ATOM 859 N N . ARG A 1 117 ? 23.596 -4.133 -15.203 1.00 94.75 117 ARG A N 1
ATOM 860 C CA . ARG A 1 117 ? 23.411 -5.107 -14.121 1.00 94.75 117 ARG A CA 1
ATOM 861 C C . ARG A 1 117 ? 22.644 -4.472 -12.980 1.00 94.75 117 ARG A C 1
ATOM 863 O O . ARG A 1 117 ? 22.626 -3.254 -12.845 1.00 94.75 117 ARG A O 1
ATOM 870 N N . VAL A 1 118 ? 22.049 -5.300 -12.140 1.00 95.06 118 VAL A N 1
ATOM 871 C CA . VAL A 1 118 ? 21.294 -4.858 -10.973 1.00 95.06 118 VAL A CA 1
ATOM 872 C C . VAL A 1 118 ? 21.730 -5.633 -9.741 1.00 95.06 118 VAL A C 1
ATOM 874 O O . VAL A 1 118 ? 22.071 -6.814 -9.809 1.00 95.06 118 VAL A O 1
ATOM 877 N N . ARG A 1 119 ? 21.719 -4.960 -8.600 1.00 93.69 119 ARG A N 1
ATOM 878 C CA . ARG A 1 119 ? 21.708 -5.589 -7.281 1.00 93.69 119 ARG A CA 1
ATOM 879 C C . ARG A 1 119 ? 20.574 -4.981 -6.474 1.00 93.69 119 ARG A C 1
ATOM 881 O O . ARG A 1 119 ? 20.228 -3.823 -6.689 1.00 93.69 119 ARG A O 1
ATOM 888 N N . GLY A 1 120 ? 20.025 -5.748 -5.547 1.00 92.12 120 GLY A N 1
ATOM 889 C CA . GLY A 1 120 ? 18.972 -5.277 -4.661 1.00 92.12 120 GLY A CA 1
ATOM 890 C C . GLY A 1 120 ? 19.133 -5.845 -3.262 1.00 92.12 120 GLY A C 1
ATOM 891 O O . GLY A 1 120 ? 19.771 -6.884 -3.082 1.00 92.12 120 GLY A O 1
ATOM 892 N N . GLY A 1 121 ? 18.575 -5.154 -2.278 1.00 92.06 121 GLY A N 1
ATOM 893 C CA . GLY A 1 121 ? 18.569 -5.597 -0.889 1.00 92.06 121 GLY A CA 1
ATOM 894 C C . GLY A 1 121 ? 17.351 -5.074 -0.145 1.00 92.06 121 GLY A C 1
ATOM 895 O O . GLY A 1 121 ? 16.788 -4.045 -0.514 1.00 92.06 121 GLY A O 1
ATOM 896 N N . PHE A 1 122 ? 16.949 -5.796 0.900 1.00 92.94 122 PHE A N 1
ATOM 897 C CA . PHE A 1 122 ? 15.889 -5.338 1.789 1.00 92.94 122 PHE A CA 1
ATOM 898 C C . PHE A 1 122 ? 16.389 -4.232 2.713 1.00 92.94 122 PHE A C 1
ATOM 900 O O . PHE A 1 122 ? 17.486 -4.313 3.269 1.00 92.94 122 PHE A O 1
ATOM 907 N N . THR A 1 123 ? 15.540 -3.236 2.913 1.00 92.31 123 THR A N 1
ATOM 908 C CA . THR A 1 123 ? 15.685 -2.180 3.908 1.00 92.31 123 THR A CA 1
ATOM 909 C C . THR A 1 123 ? 14.530 -2.282 4.917 1.00 92.31 123 THR A C 1
ATOM 911 O O . THR A 1 123 ? 13.966 -3.362 5.127 1.00 92.31 123 THR A O 1
ATOM 914 N N . ARG A 1 124 ? 14.197 -1.182 5.600 1.00 90.81 124 ARG A N 1
ATOM 915 C CA . ARG A 1 124 ? 13.107 -1.137 6.585 1.00 90.81 124 ARG A CA 1
ATOM 916 C C . ARG A 1 124 ? 11.748 -1.346 5.920 1.00 90.81 124 ARG A C 1
ATOM 918 O O . ARG A 1 124 ? 11.554 -1.049 4.746 1.00 90.81 124 ARG A O 1
ATOM 925 N N . GLY A 1 125 ? 10.794 -1.876 6.675 1.00 90.69 125 GLY A N 1
ATOM 926 C CA . GLY A 1 125 ? 9.420 -2.081 6.230 1.00 90.69 125 GLY A CA 1
ATOM 927 C C . GLY A 1 125 ? 9.281 -3.056 5.061 1.00 90.69 125 GLY A C 1
ATOM 928 O O . GLY A 1 125 ? 8.300 -2.959 4.326 1.00 90.69 125 GLY A O 1
ATOM 929 N N . HIS A 1 126 ? 10.251 -3.958 4.871 1.00 94.19 126 HIS A N 1
ATOM 930 C CA . HIS A 1 126 ? 10.337 -4.900 3.744 1.00 94.19 126 HIS A CA 1
ATOM 931 C C . HIS A 1 126 ? 10.483 -4.243 2.363 1.00 94.19 126 HIS A C 1
ATOM 933 O O . HIS A 1 126 ? 10.209 -4.880 1.344 1.00 94.19 126 HIS A O 1
ATOM 939 N N . LEU A 1 127 ? 10.916 -2.983 2.325 1.00 95.06 127 LEU A N 1
ATOM 940 C CA . LEU A 1 127 ? 11.209 -2.277 1.085 1.00 95.06 127 LEU A CA 1
ATOM 941 C C . LEU A 1 127 ? 12.497 -2.790 0.447 1.00 95.06 127 LEU A C 1
ATOM 943 O O . LEU A 1 127 ? 13.393 -3.290 1.124 1.00 95.06 127 LEU A O 1
ATOM 947 N N . LEU A 1 128 ? 12.594 -2.631 -0.864 1.00 95.19 128 LEU A N 1
ATOM 948 C CA . LEU A 1 128 ? 13.751 -2.981 -1.665 1.00 95.19 128 LEU A CA 1
ATOM 949 C C . LEU A 1 128 ? 14.452 -1.709 -2.126 1.00 95.19 128 LEU A C 1
ATOM 951 O O . LEU A 1 128 ? 13.835 -0.799 -2.677 1.00 95.19 128 LEU A O 1
ATOM 955 N N . GLU A 1 129 ? 15.757 -1.660 -1.913 1.00 95.62 129 GLU A N 1
ATOM 956 C CA . GLU A 1 129 ? 16.635 -0.696 -2.564 1.00 95.62 129 GLU A CA 1
ATOM 957 C C . GLU A 1 129 ? 17.293 -1.387 -3.755 1.00 95.62 129 GLU A C 1
ATOM 959 O O . GLU A 1 129 ? 17.876 -2.467 -3.610 1.00 95.62 129 GLU A O 1
ATOM 964 N N . LEU A 1 130 ? 17.189 -0.779 -4.935 1.00 96.44 130 LEU A N 1
ATOM 965 C CA . LEU A 1 130 ? 17.770 -1.287 -6.172 1.00 96.44 130 LEU A CA 1
ATOM 966 C C . LEU A 1 130 ? 18.939 -0.403 -6.585 1.00 96.44 130 LEU A C 1
ATOM 968 O O . LEU A 1 130 ? 18.827 0.815 -6.593 1.00 96.44 130 LEU A O 1
ATOM 972 N N . VAL A 1 131 ? 20.058 -1.006 -6.980 1.00 96.06 131 VAL A N 1
ATOM 973 C CA . VAL A 1 131 ? 21.200 -0.274 -7.537 1.00 96.06 131 VAL A CA 1
ATOM 974 C C . VAL A 1 131 ? 21.561 -0.847 -8.893 1.00 96.06 131 VAL A C 1
ATOM 976 O O . VAL A 1 131 ? 21.912 -2.025 -9.013 1.00 96.06 131 VAL A O 1
ATOM 979 N N . LEU A 1 132 ? 21.492 0.004 -9.913 1.00 95.50 132 LEU A N 1
ATOM 980 C CA . LEU A 1 132 ? 21.779 -0.353 -11.291 1.00 95.50 132 LEU A CA 1
ATOM 981 C C . LEU A 1 132 ? 23.207 0.044 -11.652 1.00 95.50 132 LEU A C 1
ATOM 983 O O . LEU A 1 132 ? 23.610 1.202 -11.548 1.00 95.50 132 LEU A O 1
ATOM 987 N N . ALA A 1 133 ? 23.976 -0.939 -12.103 1.00 94.38 133 ALA A N 1
ATOM 988 C CA . ALA A 1 133 ? 25.268 -0.719 -12.717 1.00 94.38 133 ALA A CA 1
ATOM 989 C C . ALA A 1 133 ? 25.050 -0.392 -14.197 1.00 94.38 133 ALA A C 1
ATOM 991 O O . ALA A 1 133 ? 24.761 -1.290 -14.994 1.00 94.38 133 ALA A O 1
ATOM 992 N N . LEU A 1 134 ? 25.165 0.888 -14.548 1.00 93.38 134 LEU A N 1
ATOM 993 C CA . LEU A 1 134 ? 24.886 1.392 -15.890 1.00 93.38 134 LEU A CA 1
ATOM 994 C C . LEU A 1 134 ? 26.177 1.752 -16.637 1.00 93.38 134 LEU A C 1
ATOM 996 O O . LEU A 1 134 ? 27.144 2.223 -16.027 1.00 93.38 134 LEU A O 1
ATOM 1000 N N . PRO A 1 135 ? 26.231 1.544 -17.964 1.00 90.88 135 PRO A N 1
ATOM 1001 C CA . PRO A 1 135 ? 27.275 2.143 -18.789 1.00 90.88 135 PRO A CA 1
ATOM 1002 C C . PRO A 1 135 ? 27.223 3.676 -18.692 1.00 90.88 135 PRO A C 1
ATOM 1004 O O . PRO A 1 135 ? 26.262 4.254 -18.192 1.00 90.88 135 PRO A O 1
ATOM 1007 N N . ALA A 1 136 ? 28.265 4.352 -19.180 1.00 88.69 136 ALA A N 1
ATOM 1008 C CA . ALA A 1 136 ? 28.266 5.811 -19.221 1.00 88.69 136 ALA A CA 1
ATOM 1009 C C . ALA A 1 136 ? 27.131 6.305 -20.132 1.00 88.69 136 ALA A C 1
ATOM 1011 O O . ALA A 1 136 ? 27.199 6.109 -21.346 1.00 88.69 136 ALA A O 1
ATOM 1012 N N . VAL A 1 137 ? 26.115 6.930 -19.539 1.00 88.81 137 VAL A N 1
ATOM 1013 C CA . VAL A 1 137 ? 24.974 7.518 -20.247 1.00 88.81 137 VAL A CA 1
ATOM 1014 C C . VAL A 1 137 ? 25.136 9.033 -20.404 1.00 88.81 137 VAL A C 1
ATOM 1016 O O . VAL A 1 137 ? 25.698 9.682 -19.519 1.00 88.81 137 VAL A O 1
ATOM 1019 N N . PRO A 1 138 ? 24.688 9.619 -21.527 1.00 84.56 138 PRO A N 1
ATOM 1020 C CA . PRO A 1 138 ? 24.483 11.056 -21.634 1.00 84.56 138 PRO A CA 1
ATOM 1021 C C . PRO A 1 138 ? 23.360 11.505 -20.692 1.00 84.56 138 PRO A C 1
ATOM 1023 O O . PRO A 1 138 ? 22.320 10.861 -20.643 1.00 84.56 138 PRO A O 1
ATOM 1026 N N . GLY A 1 139 ? 23.537 12.638 -20.012 1.00 88.62 139 GLY A N 1
ATOM 1027 C CA . GLY A 1 139 ? 22.513 13.178 -19.113 1.00 88.62 139 GLY A CA 1
ATOM 1028 C C . GLY A 1 139 ? 22.579 12.576 -17.712 1.00 88.62 139 GLY A C 1
ATOM 1029 O O . GLY A 1 139 ? 23.674 12.302 -17.213 1.00 88.62 139 GLY A O 1
ATOM 1030 N N . ASP A 1 140 ? 21.418 12.436 -17.074 1.00 92.38 140 ASP A N 1
ATOM 1031 C CA . ASP A 1 140 ? 21.316 11.935 -15.708 1.00 92.38 140 ASP A CA 1
ATOM 1032 C C . ASP A 1 140 ? 21.164 10.400 -15.696 1.00 92.38 140 ASP A C 1
ATOM 1034 O O . ASP A 1 140 ? 20.136 9.881 -16.135 1.00 92.38 140 ASP A O 1
ATOM 1038 N N . PRO A 1 141 ? 22.159 9.633 -15.201 1.00 93.06 141 PRO A N 1
ATOM 1039 C CA . PRO A 1 141 ? 22.023 8.185 -15.062 1.00 93.06 141 PRO A CA 1
ATOM 1040 C C . PRO A 1 141 ? 20.871 7.767 -14.158 1.00 93.06 141 PRO A C 1
ATOM 1042 O O . PRO A 1 141 ? 20.347 6.669 -14.341 1.00 93.06 141 PRO A O 1
ATOM 1045 N N . GLN A 1 142 ? 20.490 8.615 -13.204 1.00 95.12 142 GLN A N 1
ATOM 1046 C CA . GLN A 1 142 ? 19.403 8.337 -12.283 1.00 95.12 142 GLN A CA 1
ATOM 1047 C C . GLN A 1 142 ? 18.060 8.237 -13.018 1.00 95.12 142 GLN A C 1
ATOM 1049 O O . GLN A 1 142 ? 17.367 7.236 -12.866 1.00 95.12 142 GLN A O 1
ATOM 1054 N N . GLU A 1 143 ? 17.756 9.202 -13.891 1.00 94.19 143 GLU A N 1
ATOM 1055 C CA . GLU A 1 143 ? 16.535 9.223 -14.713 1.00 94.19 143 GLU A CA 1
ATOM 1056 C C . GLU A 1 143 ? 16.434 7.961 -15.587 1.00 94.19 143 GLU A C 1
ATOM 1058 O O . GLU A 1 143 ? 15.410 7.282 -15.608 1.00 94.19 143 GLU A O 1
ATOM 1063 N N . VAL A 1 144 ? 17.539 7.566 -16.232 1.00 94.31 144 VAL A N 1
ATOM 1064 C CA . VAL A 1 144 ? 17.588 6.340 -17.051 1.00 94.31 144 VAL A CA 1
ATOM 1065 C C . VAL A 1 144 ? 17.318 5.088 -16.213 1.00 94.31 144 VAL A C 1
ATOM 1067 O O . VAL A 1 144 ? 16.683 4.149 -16.693 1.00 94.31 144 VAL A O 1
ATOM 1070 N N . ALA A 1 145 ? 17.827 5.034 -14.979 1.00 95.62 145 ALA A N 1
ATOM 1071 C CA . ALA A 1 145 ? 17.626 3.895 -14.092 1.00 95.62 145 ALA A CA 1
ATOM 1072 C C . ALA A 1 145 ? 16.169 3.775 -13.637 1.00 95.62 145 ALA A C 1
ATOM 1074 O O . ALA A 1 145 ? 15.627 2.671 -13.664 1.00 95.62 145 ALA A O 1
ATOM 1075 N N . GLU A 1 146 ? 15.549 4.891 -13.258 1.00 95.12 146 GLU A N 1
ATOM 1076 C CA . GLU A 1 146 ? 14.140 4.963 -12.859 1.00 95.12 146 GLU A CA 1
ATOM 1077 C C . GLU A 1 146 ? 13.225 4.533 -14.010 1.00 95.12 146 GLU A C 1
ATOM 1079 O O . GLU A 1 146 ? 12.483 3.561 -13.866 1.00 95.12 146 GLU A O 1
ATOM 1084 N N . GLU A 1 147 ? 13.383 5.131 -15.199 1.00 94.19 147 GLU A N 1
ATOM 1085 C CA . GLU A 1 147 ? 12.601 4.774 -16.392 1.00 94.19 147 GLU A CA 1
ATOM 1086 C C . GLU A 1 147 ? 12.704 3.286 -16.743 1.00 94.19 147 GLU A C 1
ATOM 1088 O O . GLU A 1 147 ? 11.732 2.647 -17.156 1.00 94.19 147 GLU A O 1
ATOM 1093 N N . LEU A 1 148 ? 13.901 2.720 -16.608 1.00 95.12 148 LEU A N 1
ATOM 1094 C CA . LEU A 1 148 ? 14.180 1.335 -16.947 1.00 95.12 148 LEU A CA 1
ATOM 1095 C C . LEU A 1 148 ? 13.595 0.365 -15.913 1.00 95.12 148 LEU A C 1
ATOM 1097 O O . LEU A 1 148 ? 13.054 -0.672 -16.300 1.00 95.12 148 LEU A O 1
ATOM 1101 N N . VAL A 1 149 ? 13.663 0.688 -14.622 1.00 96.06 149 VAL A N 1
ATOM 1102 C CA . VAL A 1 149 ? 13.032 -0.109 -13.563 1.00 96.06 149 VAL A CA 1
ATOM 1103 C C . VAL A 1 149 ? 11.508 -0.054 -13.692 1.00 96.06 149 VAL A C 1
ATOM 1105 O O . VAL A 1 149 ? 10.886 -1.117 -13.745 1.00 96.06 149 VAL A O 1
ATOM 1108 N N . ASP A 1 150 ? 10.921 1.134 -13.851 1.00 93.56 150 ASP A N 1
ATOM 1109 C CA . ASP A 1 150 ? 9.475 1.317 -14.038 1.00 93.56 150 ASP A CA 1
ATOM 1110 C C . ASP A 1 150 ? 8.968 0.574 -15.271 1.00 93.56 150 ASP A C 1
ATOM 1112 O O . ASP A 1 150 ? 7.974 -0.151 -15.218 1.00 93.56 150 ASP A O 1
ATOM 1116 N N . ALA A 1 151 ? 9.680 0.681 -16.394 1.00 93.19 151 ALA A N 1
ATOM 1117 C CA . ALA A 1 151 ? 9.289 0.005 -17.620 1.00 93.19 151 ALA A CA 1
ATOM 1118 C C . ALA A 1 151 ? 9.365 -1.526 -17.508 1.00 93.19 151 ALA A C 1
ATOM 1120 O O . ALA A 1 151 ? 8.538 -2.213 -18.109 1.00 93.19 151 ALA A O 1
ATOM 1121 N N . LEU A 1 152 ? 10.343 -2.073 -16.779 1.00 94.31 152 LEU A N 1
ATOM 1122 C CA . LEU A 1 152 ? 10.527 -3.522 -16.638 1.00 94.31 152 LEU A CA 1
ATOM 1123 C C . LEU A 1 152 ? 9.612 -4.144 -15.579 1.00 94.31 152 LEU A C 1
ATOM 1125 O O . LEU A 1 152 ? 9.187 -5.287 -15.751 1.00 94.31 152 LEU A O 1
ATOM 1129 N N . LEU A 1 153 ? 9.331 -3.427 -14.492 1.00 93.12 153 LEU A N 1
ATOM 1130 C CA . LEU A 1 153 ? 8.578 -3.940 -13.345 1.00 93.12 153 LEU A CA 1
ATOM 1131 C C . LEU A 1 153 ? 7.110 -3.499 -13.334 1.00 93.12 153 LEU A C 1
ATOM 1133 O O . LEU A 1 153 ? 6.268 -4.209 -12.780 1.00 93.12 153 LEU A O 1
ATOM 1137 N N . GLY A 1 154 ? 6.794 -2.387 -13.997 1.00 92.19 154 GLY A N 1
ATOM 1138 C CA . GLY A 1 154 ? 5.506 -1.709 -13.908 1.00 92.19 154 GLY A CA 1
ATOM 1139 C C . GLY A 1 154 ? 5.396 -0.855 -12.644 1.00 92.19 154 GLY A C 1
ATOM 1140 O O . GLY A 1 154 ? 5.899 -1.226 -11.583 1.00 92.19 154 GLY A O 1
ATOM 1141 N N . GLU A 1 155 ? 4.680 0.262 -12.753 1.00 90.25 155 GLU A N 1
ATOM 1142 C CA . GLU A 1 155 ? 4.608 1.295 -11.706 1.00 90.25 155 GLU A CA 1
ATOM 1143 C C . GLU A 1 155 ? 4.051 0.748 -10.385 1.00 90.25 155 GLU A C 1
ATOM 1145 O O . GLU A 1 155 ? 4.630 0.984 -9.332 1.00 90.25 155 GLU A O 1
ATOM 1150 N N . ALA A 1 156 ? 2.990 -0.071 -10.418 1.00 86.81 156 ALA A N 1
ATOM 1151 C CA . ALA A 1 156 ? 2.414 -0.631 -9.191 1.00 86.81 156 ALA A CA 1
ATOM 1152 C C . ALA A 1 156 ? 3.422 -1.447 -8.369 1.00 86.81 156 ALA A C 1
ATOM 1154 O O . ALA A 1 156 ? 3.437 -1.367 -7.145 1.00 86.81 156 ALA A O 1
ATOM 1155 N N . LEU A 1 157 ? 4.261 -2.250 -9.030 1.00 90.31 157 LEU A N 1
ATOM 1156 C CA . LEU A 1 157 ? 5.217 -3.090 -8.317 1.00 90.31 157 LEU A CA 1
ATOM 1157 C C . LEU A 1 157 ? 6.353 -2.251 -7.720 1.00 90.31 157 LEU A C 1
ATOM 1159 O O . LEU A 1 157 ? 6.809 -2.556 -6.617 1.00 90.31 157 LEU A O 1
ATOM 1163 N N . VAL A 1 158 ? 6.788 -1.212 -8.437 1.00 92.75 158 VAL A N 1
ATOM 1164 C CA . VAL A 1 158 ? 7.793 -0.258 -7.955 1.00 92.75 158 VAL A CA 1
ATOM 1165 C C . VAL A 1 158 ? 7.247 0.507 -6.754 1.00 92.75 158 VAL A C 1
ATOM 1167 O O . VAL A 1 158 ? 7.851 0.445 -5.688 1.00 92.75 158 VAL A O 1
ATOM 1170 N N . ASP A 1 159 ? 6.064 1.105 -6.874 1.00 88.62 159 ASP A N 1
ATOM 1171 C CA . ASP A 1 159 ? 5.426 1.879 -5.806 1.00 88.62 159 ASP A CA 1
ATOM 1172 C C . ASP A 1 159 ? 5.217 1.070 -4.518 1.00 88.62 159 ASP A C 1
ATOM 1174 O O . ASP A 1 159 ? 5.367 1.584 -3.408 1.00 88.62 159 ASP A O 1
ATOM 1178 N N . ASP A 1 160 ? 4.850 -0.205 -4.654 1.00 90.06 160 ASP A N 1
ATOM 1179 C CA . ASP A 1 160 ? 4.505 -1.040 -3.508 1.00 90.06 160 ASP A CA 1
ATOM 1180 C C . ASP A 1 160 ? 5.743 -1.589 -2.781 1.00 90.06 160 ASP A C 1
ATOM 1182 O O . ASP A 1 160 ? 5.661 -1.894 -1.585 1.00 90.06 160 ASP A O 1
ATOM 1186 N N . TRP A 1 161 ? 6.883 -1.746 -3.466 1.00 94.19 161 TRP A N 1
ATOM 1187 C CA . TRP A 1 161 ? 8.025 -2.511 -2.943 1.00 94.19 161 TRP A CA 1
ATOM 1188 C C . TRP A 1 161 ? 9.379 -1.823 -3.021 1.00 94.19 161 TRP A C 1
ATOM 1190 O O . TRP A 1 161 ? 10.272 -2.234 -2.284 1.00 94.19 161 TRP A O 1
ATOM 1200 N N . VAL A 1 162 ? 9.574 -0.818 -3.868 1.00 95.00 162 VAL A N 1
ATOM 1201 C CA . VAL A 1 162 ? 10.878 -0.186 -4.086 1.00 95.00 162 VAL A CA 1
ATOM 1202 C C . VAL A 1 162 ? 10.912 1.166 -3.380 1.00 95.00 162 VAL A C 1
ATOM 1204 O O . VAL A 1 162 ? 10.073 2.023 -3.620 1.00 95.00 162 VAL A O 1
ATOM 1207 N N . VAL A 1 163 ? 11.887 1.365 -2.488 1.00 94.56 163 VAL A N 1
ATOM 1208 C CA . VAL A 1 163 ? 12.059 2.649 -1.776 1.00 94.56 163 VAL A CA 1
ATOM 1209 C C . VAL A 1 163 ? 12.966 3.608 -2.522 1.00 94.56 163 VAL A C 1
ATOM 1211 O O . VAL A 1 163 ? 12.800 4.820 -2.442 1.00 94.56 163 VAL A O 1
ATOM 1214 N N . ALA A 1 164 ? 13.963 3.060 -3.205 1.00 94.88 164 ALA A N 1
ATOM 1215 C CA . ALA A 1 164 ? 14.972 3.842 -3.878 1.00 94.88 164 ALA A CA 1
ATOM 1216 C C . ALA A 1 164 ? 15.571 3.034 -5.021 1.00 94.88 164 ALA A C 1
ATOM 1218 O O . ALA A 1 164 ? 15.807 1.824 -4.917 1.00 94.88 164 ALA A O 1
ATOM 1219 N N . ILE A 1 165 ? 15.846 3.754 -6.097 1.00 96.94 165 ILE A N 1
ATOM 1220 C CA . ILE A 1 165 ? 16.625 3.290 -7.229 1.00 96.94 165 ILE A CA 1
ATOM 1221 C C . ILE A 1 165 ? 17.896 4.127 -7.196 1.00 96.94 165 ILE A C 1
ATOM 1223 O O . ILE A 1 165 ? 17.834 5.338 -7.048 1.00 96.94 165 ILE A O 1
ATOM 1227 N N . GLY A 1 166 ? 19.055 3.494 -7.254 1.00 95.62 166 GLY A N 1
ATOM 1228 C CA . GLY A 1 166 ? 20.344 4.167 -7.294 1.00 95.62 166 GLY A CA 1
ATOM 1229 C C . GLY A 1 166 ? 21.159 3.700 -8.484 1.00 95.62 166 GLY A C 1
ATOM 1230 O O . GLY A 1 166 ? 20.871 2.672 -9.105 1.00 95.62 166 GLY A O 1
ATOM 1231 N N . THR A 1 167 ? 22.236 4.421 -8.776 1.00 95.31 167 THR A N 1
ATOM 1232 C CA . THR A 1 167 ? 23.123 4.083 -9.887 1.00 95.31 167 THR A CA 1
ATOM 1233 C C . THR A 1 167 ? 24.569 3.944 -9.459 1.00 95.31 167 THR A C 1
ATOM 1235 O O . THR A 1 167 ? 25.047 4.541 -8.495 1.00 95.31 167 THR A O 1
ATOM 1238 N N . THR A 1 168 ? 25.291 3.104 -10.189 1.00 93.81 168 THR A N 1
ATOM 1239 C CA . THR A 1 168 ? 26.739 2.984 -10.079 1.00 93.81 168 THR A CA 1
ATOM 1240 C C . THR A 1 168 ? 27.341 2.774 -11.469 1.00 93.81 168 THR A C 1
ATOM 1242 O O . THR A 1 168 ? 26.681 2.199 -12.339 1.00 93.81 168 THR A O 1
ATOM 1245 N N . PRO A 1 169 ? 28.575 3.230 -11.738 1.00 89.69 169 PRO A N 1
ATOM 1246 C CA . PRO A 1 169 ? 29.216 2.957 -13.015 1.00 89.69 169 PRO A CA 1
ATOM 1247 C C . PRO A 1 169 ? 29.410 1.453 -13.226 1.00 89.69 169 PRO A C 1
ATOM 1249 O O . PRO A 1 169 ? 29.906 0.749 -12.345 1.00 89.69 169 PRO A O 1
ATOM 1252 N N . LEU A 1 170 ? 29.078 0.962 -14.420 1.00 85.88 170 LEU A N 1
ATOM 1253 C CA . LEU A 1 170 ? 29.344 -0.419 -14.801 1.00 85.88 170 LEU A CA 1
ATOM 1254 C C . LEU A 1 170 ? 30.859 -0.698 -14.720 1.00 85.88 170 LEU A C 1
ATOM 1256 O O . LEU A 1 170 ? 31.643 0.024 -15.355 1.00 85.88 170 LEU A O 1
ATOM 1260 N N . PRO A 1 171 ? 31.300 -1.731 -13.972 1.00 73.06 171 PRO A N 1
ATOM 1261 C CA . PRO A 1 171 ? 32.714 -2.050 -13.848 1.00 73.06 171 PRO A CA 1
ATOM 1262 C C . PRO A 1 171 ? 33.336 -2.310 -15.221 1.00 73.06 171 PRO A C 1
ATOM 1264 O O . PRO A 1 171 ? 32.875 -3.160 -15.985 1.00 73.06 171 PRO A O 1
ATOM 1267 N N . ARG A 1 172 ? 34.409 -1.585 -15.549 1.00 66.75 172 ARG A N 1
ATOM 1268 C CA . ARG A 1 172 ? 35.143 -1.800 -16.801 1.00 66.75 172 ARG A CA 1
ATOM 1269 C C . ARG A 1 172 ? 35.900 -3.122 -16.712 1.00 66.75 172 ARG A C 1
ATOM 1271 O O . ARG A 1 172 ? 36.886 -3.224 -15.986 1.00 66.75 172 ARG A O 1
ATOM 1278 N N . SER A 1 173 ? 35.492 -4.121 -17.487 1.00 56.06 173 SER A N 1
ATOM 1279 C CA . SER A 1 173 ? 36.249 -5.363 -17.656 1.00 56.06 173 SER A CA 1
ATOM 1280 C C . SER A 1 173 ? 37.464 -5.131 -18.567 1.00 56.06 173 SER A C 1
ATOM 1282 O O . SER A 1 173 ? 37.448 -5.471 -19.748 1.00 56.06 173 SER A O 1
ATOM 1284 N N . GLY A 1 174 ? 38.506 -4.488 -18.035 1.00 59.16 174 GLY A N 1
ATOM 1285 C CA . GLY A 1 174 ? 39.818 -4.388 -18.681 1.00 59.16 174 GLY A CA 1
ATOM 1286 C C . GLY A 1 174 ? 40.700 -5.618 -18.403 1.00 59.16 174 GLY A C 1
ATOM 1287 O O . GLY A 1 174 ? 40.423 -6.374 -17.471 1.00 59.16 174 GLY A O 1
ATOM 1288 N N . PRO A 1 175 ? 41.797 -5.820 -19.160 1.00 54.31 175 PRO A N 1
ATOM 1289 C CA . PRO A 1 175 ? 42.735 -6.932 -18.946 1.00 54.31 175 PRO A CA 1
ATOM 1290 C C . PRO A 1 175 ? 43.498 -6.847 -17.612 1.00 54.31 175 PRO A C 1
ATOM 1292 O O . PRO A 1 175 ? 44.122 -7.818 -17.192 1.00 54.31 175 PRO A O 1
ATOM 1295 N N . LEU A 1 176 ? 43.450 -5.698 -16.935 1.00 55.34 176 LEU A N 1
ATOM 1296 C CA . LEU A 1 176 ? 44.058 -5.477 -15.630 1.00 55.34 176 LEU A CA 1
ATOM 1297 C C . LEU A 1 176 ? 42.954 -5.465 -14.568 1.00 55.34 176 LEU A C 1
ATOM 1299 O O . LEU A 1 176 ? 42.220 -4.486 -14.443 1.00 55.34 176 LEU A O 1
ATOM 1303 N N . ARG A 1 177 ? 42.827 -6.561 -13.812 1.00 56.03 177 ARG A N 1
ATOM 1304 C CA . ARG A 1 177 ? 41.979 -6.609 -12.613 1.00 56.03 177 ARG A CA 1
ATOM 1305 C C . ARG A 1 177 ? 42.737 -5.998 -11.440 1.00 56.03 177 ARG A C 1
ATOM 1307 O O . ARG A 1 177 ? 43.839 -6.439 -11.119 1.00 56.03 177 ARG A O 1
ATOM 1314 N N . VAL A 1 178 ? 42.143 -5.007 -10.784 1.00 60.47 178 VAL A N 1
ATOM 1315 C CA . VAL A 1 178 ? 42.636 -4.512 -9.495 1.00 60.47 178 VAL A CA 1
ATOM 1316 C C . VAL A 1 178 ? 42.327 -5.588 -8.451 1.00 60.47 178 VAL A C 1
ATOM 1318 O O . VAL A 1 178 ? 41.169 -5.854 -8.160 1.00 60.47 178 VAL A O 1
ATOM 1321 N N . LEU A 1 179 ? 43.363 -6.243 -7.919 1.00 58.25 179 LEU A N 1
ATOM 1322 C CA . LEU A 1 179 ? 43.245 -7.317 -6.915 1.00 58.25 179 LEU A CA 1
ATOM 1323 C C . LEU A 1 179 ? 43.007 -6.790 -5.485 1.00 58.25 179 LEU A C 1
ATOM 1325 O O . LEU A 1 179 ? 42.952 -7.570 -4.539 1.00 58.25 179 LEU A O 1
ATOM 1329 N N . GLN A 1 180 ? 42.890 -5.471 -5.321 1.00 51.09 180 GLN A N 1
ATOM 1330 C CA . GLN A 1 180 ? 42.557 -4.805 -4.063 1.00 51.09 180 GLN A CA 1
ATOM 1331 C C . GLN A 1 180 ? 41.151 -4.209 -4.150 1.00 51.09 180 GLN A C 1
ATOM 1333 O O . GLN A 1 180 ? 40.972 -3.006 -4.301 1.00 51.09 180 GLN A O 1
ATOM 1338 N N . GLY A 1 181 ? 40.150 -5.074 -4.082 1.00 44.75 181 GLY A N 1
ATOM 1339 C CA . GLY A 1 181 ? 38.755 -4.706 -3.880 1.00 44.75 181 GLY A CA 1
ATOM 1340 C C . GLY A 1 181 ? 38.110 -5.854 -3.127 1.00 44.75 181 GLY A C 1
ATOM 1341 O O . GLY A 1 181 ? 38.217 -6.997 -3.567 1.00 44.75 181 GLY A O 1
ATOM 1342 N N . GLY A 1 182 ? 37.553 -5.585 -1.944 1.00 52.12 182 GLY A N 1
ATOM 1343 C CA . GLY A 1 182 ? 36.785 -6.585 -1.196 1.00 52.12 182 GLY A CA 1
ATOM 1344 C C . GLY A 1 182 ? 35.652 -7.152 -2.054 1.00 52.12 182 GLY A C 1
ATOM 1345 O O . GLY A 1 182 ? 35.311 -6.537 -3.055 1.00 52.12 182 GLY A O 1
ATOM 1346 N N . ASN A 1 183 ? 3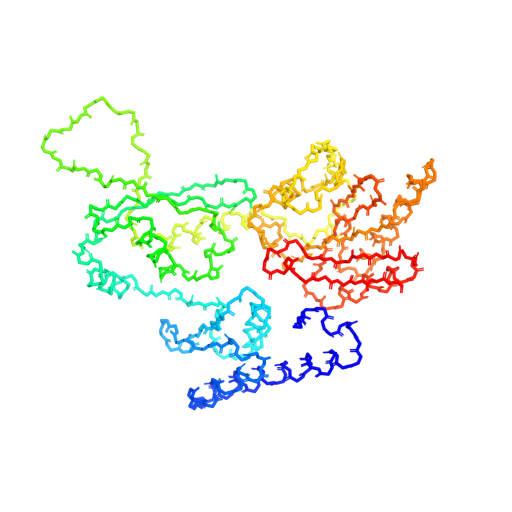5.114 -8.318 -1.670 1.00 52.22 183 ASN A N 1
ATOM 1347 C CA . ASN A 1 183 ? 34.023 -9.019 -2.362 1.00 52.22 183 ASN A CA 1
ATOM 1348 C C . ASN A 1 183 ? 33.065 -8.039 -3.055 1.00 52.22 183 ASN A C 1
ATOM 1350 O O . ASN A 1 183 ? 32.241 -7.420 -2.378 1.00 52.22 183 ASN A O 1
ATOM 1354 N N . ASP A 1 184 ? 33.197 -7.889 -4.378 1.00 59.03 184 ASP A N 1
ATOM 1355 C CA . ASP A 1 184 ? 32.258 -7.081 -5.148 1.00 59.03 184 ASP A CA 1
ATOM 1356 C C . ASP A 1 184 ? 30.858 -7.633 -4.853 1.00 59.03 184 ASP A C 1
ATOM 1358 O O . ASP A 1 184 ? 30.664 -8.855 -4.924 1.00 59.03 184 ASP A O 1
ATOM 1362 N N . PRO A 1 185 ? 29.894 -6.782 -4.460 1.00 66.94 185 PRO A N 1
ATOM 1363 C CA . PRO A 1 185 ? 28.555 -7.249 -4.159 1.00 66.94 185 PRO A CA 1
ATOM 1364 C C . PRO A 1 185 ? 27.999 -7.981 -5.378 1.00 66.94 185 PRO A C 1
ATOM 1366 O O . PRO A 1 185 ? 28.194 -7.554 -6.519 1.00 66.94 185 PRO A O 1
ATOM 1369 N N . GLU A 1 186 ? 27.328 -9.103 -5.135 1.00 81.12 186 GLU A N 1
ATOM 1370 C CA . GLU A 1 186 ? 26.792 -9.932 -6.205 1.00 81.12 186 GLU A CA 1
ATOM 1371 C C . GLU A 1 186 ? 25.821 -9.104 -7.061 1.00 81.12 186 GLU A C 1
ATOM 1373 O O . GLU A 1 186 ? 24.868 -8.507 -6.557 1.00 81.12 186 GLU A O 1
ATOM 1378 N N . THR A 1 187 ? 26.108 -9.014 -8.361 1.00 89.19 187 THR A N 1
ATOM 1379 C CA . THR A 1 187 ? 25.268 -8.303 -9.330 1.00 89.19 187 THR A CA 1
ATOM 1380 C C . THR A 1 187 ? 24.713 -9.283 -10.347 1.00 89.19 187 THR A C 1
ATOM 1382 O O . THR A 1 187 ? 25.421 -10.155 -10.861 1.00 89.19 187 THR A O 1
ATOM 1385 N N . TYR A 1 188 ? 23.459 -9.078 -10.716 1.00 92.19 188 TYR A N 1
ATOM 1386 C CA . TYR A 1 188 ? 22.707 -9.934 -11.617 1.00 92.19 188 TYR A CA 1
ATOM 1387 C C . TYR A 1 188 ? 22.469 -9.227 -12.956 1.00 92.19 188 TYR A C 1
ATOM 1389 O O . TYR A 1 188 ? 22.408 -7.995 -12.999 1.00 92.19 188 TYR A O 1
ATOM 1397 N N . PRO A 1 189 ? 22.355 -9.962 -14.074 1.00 93.06 189 PRO A N 1
ATOM 1398 C CA . PRO A 1 189 ? 21.901 -9.386 -15.333 1.00 93.06 189 PRO A CA 1
ATOM 1399 C C . PRO A 1 189 ? 20.540 -8.709 -15.167 1.00 93.06 189 PRO A C 1
ATOM 1401 O O . PRO A 1 189 ? 19.648 -9.253 -14.518 1.00 93.06 189 PRO A O 1
ATOM 1404 N N . LEU A 1 190 ? 20.353 -7.559 -15.810 1.00 92.69 190 LEU A N 1
ATOM 1405 C CA . LEU A 1 190 ? 19.100 -6.809 -15.730 1.00 92.69 190 LEU A CA 1
ATOM 1406 C C . LEU A 1 190 ? 17.872 -7.612 -16.205 1.00 92.69 190 LEU A C 1
ATOM 1408 O O . LEU A 1 190 ? 16.771 -7.414 -15.701 1.00 92.69 190 LEU A O 1
ATOM 1412 N N . THR A 1 191 ? 18.054 -8.574 -17.114 1.00 92.31 191 THR A N 1
ATOM 1413 C CA . THR A 1 191 ? 16.993 -9.493 -17.564 1.00 92.31 191 THR A CA 1
ATOM 1414 C C . THR A 1 191 ? 16.370 -10.310 -16.431 1.00 92.31 191 THR A C 1
ATOM 1416 O O . THR A 1 191 ? 15.249 -10.782 -16.577 1.00 92.31 191 THR A O 1
ATOM 1419 N N . GLN A 1 192 ? 17.086 -10.496 -15.318 1.00 92.81 192 GLN A N 1
ATOM 1420 C CA . GLN A 1 192 ? 16.616 -11.249 -14.153 1.00 92.81 192 GLN A CA 1
ATOM 1421 C C . GLN A 1 192 ? 15.874 -10.372 -13.137 1.00 92.81 192 GLN A C 1
ATOM 1423 O O . GLN A 1 192 ? 15.343 -10.905 -12.170 1.00 92.81 192 GLN A O 1
ATOM 1428 N N . LEU A 1 193 ? 15.807 -9.048 -13.334 1.00 93.56 193 LEU A N 1
ATOM 1429 C CA . LEU A 1 193 ? 15.219 -8.114 -12.368 1.00 93.56 193 LEU A CA 1
ATOM 1430 C C . LEU A 1 193 ? 13.795 -8.516 -11.952 1.00 93.56 193 LEU A C 1
ATOM 1432 O O . LEU A 1 193 ? 13.506 -8.590 -10.760 1.00 93.56 193 LEU A O 1
ATOM 1436 N N . GLY A 1 194 ? 12.933 -8.838 -12.920 1.00 91.56 194 GLY A N 1
ATOM 1437 C CA . GLY A 1 194 ? 11.557 -9.251 -12.637 1.00 91.56 194 GLY A CA 1
ATOM 1438 C C . GLY A 1 194 ? 11.469 -10.533 -11.800 1.00 91.56 194 GLY A C 1
ATOM 1439 O O . GLY A 1 194 ? 10.701 -10.590 -10.843 1.00 91.56 194 GLY A O 1
ATOM 1440 N N . GLU A 1 195 ? 12.284 -11.545 -12.111 1.00 91.88 195 GLU A N 1
ATOM 1441 C CA . GLU A 1 195 ? 12.316 -12.813 -11.364 1.00 91.88 195 GLU A CA 1
ATOM 1442 C C . GLU A 1 195 ? 12.892 -12.634 -9.956 1.00 91.88 195 GLU A C 1
ATOM 1444 O O . GLU A 1 195 ? 12.353 -13.182 -8.994 1.00 91.88 195 GLU A O 1
ATOM 1449 N N . LEU A 1 196 ? 13.951 -11.831 -9.819 1.00 92.44 196 LEU A N 1
ATOM 1450 C CA . LEU A 1 196 ? 14.562 -11.514 -8.529 1.00 92.44 196 LEU A CA 1
ATOM 1451 C C . LEU A 1 196 ? 13.570 -10.796 -7.615 1.00 92.44 196 LEU A C 1
ATOM 1453 O O . LEU A 1 196 ? 13.426 -11.181 -6.455 1.00 92.44 196 LEU A O 1
ATOM 1457 N N . LEU A 1 197 ? 12.844 -9.801 -8.136 1.00 93.25 197 LEU A N 1
ATOM 1458 C CA . LEU A 1 197 ? 11.841 -9.085 -7.356 1.00 93.25 197 LEU A CA 1
ATOM 1459 C C . LEU A 1 197 ? 10.655 -9.988 -6.995 1.00 93.25 197 LEU A C 1
ATOM 1461 O O . LEU A 1 197 ? 10.218 -10.002 -5.847 1.00 93.25 197 LEU A O 1
ATOM 1465 N N . ALA A 1 198 ? 10.162 -10.794 -7.938 1.00 92.12 198 ALA A N 1
ATOM 1466 C CA . ALA A 1 198 ? 9.094 -11.755 -7.668 1.00 92.12 198 ALA A CA 1
ATOM 1467 C C . ALA A 1 198 ? 9.501 -12.766 -6.580 1.00 92.12 198 ALA A C 1
ATOM 1469 O O . ALA A 1 198 ? 8.723 -13.051 -5.672 1.00 92.12 198 ALA A O 1
ATOM 1470 N N . SER A 1 199 ? 10.740 -13.264 -6.620 1.00 93.06 199 SER A N 1
ATOM 1471 C CA . SER A 1 199 ? 11.261 -14.168 -5.592 1.00 93.06 199 SER A CA 1
ATOM 1472 C C . SER A 1 199 ? 11.425 -13.474 -4.239 1.00 93.06 199 SER A C 1
ATOM 1474 O O . SER A 1 199 ? 11.110 -14.068 -3.209 1.00 93.06 199 SER A O 1
ATOM 1476 N N . ALA A 1 200 ? 11.920 -12.235 -4.221 1.00 93.06 200 ALA A N 1
ATOM 1477 C CA . ALA A 1 200 ? 12.106 -11.464 -2.996 1.00 93.06 200 ALA A CA 1
ATOM 1478 C C . ALA A 1 200 ? 10.759 -11.162 -2.316 1.00 93.06 200 ALA A C 1
ATOM 1480 O O . ALA A 1 200 ? 10.582 -11.441 -1.130 1.00 93.06 200 ALA A O 1
ATOM 1481 N N . THR A 1 201 ? 9.785 -10.664 -3.076 1.00 93.81 201 THR A N 1
ATOM 1482 C CA . THR A 1 201 ? 8.436 -10.344 -2.579 1.00 93.81 201 THR A CA 1
ATOM 1483 C C . THR A 1 201 ? 7.715 -11.592 -2.062 1.00 93.81 201 THR A C 1
ATOM 1485 O O . THR A 1 201 ? 7.205 -11.583 -0.942 1.00 93.81 201 THR A O 1
ATOM 1488 N N . ALA A 1 202 ? 7.780 -12.712 -2.792 1.00 92.56 202 ALA A N 1
ATOM 1489 C CA . ALA A 1 202 ? 7.229 -13.989 -2.337 1.00 92.56 202 ALA A CA 1
ATOM 1490 C C . ALA A 1 202 ? 7.886 -14.495 -1.038 1.00 92.56 202 ALA A C 1
ATOM 1492 O O . ALA A 1 202 ? 7.212 -15.072 -0.183 1.00 92.56 202 ALA A O 1
ATOM 1493 N N . ALA A 1 203 ? 9.192 -14.266 -0.855 1.00 93.12 203 ALA A N 1
ATOM 1494 C CA . ALA A 1 203 ? 9.895 -14.643 0.370 1.00 93.12 203 ALA A CA 1
ATOM 1495 C C . ALA A 1 203 ? 9.441 -13.823 1.590 1.00 93.12 203 ALA A C 1
ATOM 1497 O O . ALA A 1 203 ? 9.387 -14.370 2.694 1.00 93.12 203 ALA A O 1
ATOM 1498 N N . VAL A 1 204 ? 9.092 -12.544 1.408 1.00 92.94 204 VAL A N 1
ATOM 1499 C CA . VAL A 1 204 ? 8.468 -11.725 2.464 1.00 92.94 204 VAL A CA 1
ATOM 1500 C C . VAL A 1 204 ? 7.081 -12.271 2.788 1.00 92.94 204 VAL A C 1
ATOM 1502 O O . VAL A 1 204 ? 6.808 -12.602 3.939 1.00 92.94 204 VAL A O 1
ATOM 1505 N N . GLU A 1 205 ? 6.228 -12.457 1.781 1.00 91.94 205 GLU A N 1
ATOM 1506 C CA . GLU A 1 205 ? 4.855 -12.950 1.967 1.00 91.94 205 GLU A CA 1
ATOM 1507 C C . GLU A 1 205 ? 4.790 -14.321 2.653 1.00 91.94 205 GLU A C 1
ATOM 1509 O O . GLU A 1 205 ? 3.900 -14.583 3.469 1.00 91.94 205 GLU A O 1
ATOM 1514 N N . ALA A 1 206 ? 5.752 -15.199 2.361 1.00 91.62 206 ALA A N 1
ATOM 1515 C CA . ALA A 1 206 ? 5.857 -16.511 2.988 1.00 91.62 206 ALA A CA 1
ATOM 1516 C C . ALA A 1 206 ? 6.121 -16.433 4.503 1.00 91.62 206 ALA A C 1
ATOM 1518 O O . ALA A 1 206 ? 5.697 -17.331 5.234 1.00 91.62 206 ALA A O 1
ATOM 1519 N N . GLN A 1 207 ? 6.782 -15.369 4.970 1.00 90.38 207 GLN A N 1
ATOM 1520 C CA . GLN A 1 207 ? 7.084 -15.126 6.385 1.00 90.38 207 GLN A CA 1
ATOM 1521 C C . GLN A 1 207 ? 5.947 -14.406 7.124 1.00 90.38 207 GLN A C 1
ATOM 1523 O O . GLN A 1 207 ? 5.907 -14.429 8.356 1.00 90.38 207 GLN A O 1
ATOM 1528 N N . LEU A 1 208 ? 5.010 -13.790 6.396 1.00 90.94 208 LEU A N 1
ATOM 1529 C CA . LEU A 1 208 ? 3.862 -13.113 6.993 1.00 90.94 208 LEU A CA 1
ATOM 1530 C C . LEU A 1 208 ? 2.877 -14.110 7.632 1.00 90.94 208 LEU A C 1
ATOM 1532 O O . LEU A 1 208 ? 2.758 -15.252 7.167 1.00 90.94 208 LEU A O 1
ATOM 1536 N N . PRO A 1 209 ? 2.135 -13.690 8.680 1.00 87.31 209 PRO A N 1
ATOM 1537 C CA . PRO A 1 209 ? 1.195 -14.553 9.386 1.00 87.31 209 PRO A CA 1
ATOM 1538 C C . PRO A 1 209 ? 0.221 -15.294 8.467 1.00 87.31 209 PRO A C 1
ATOM 1540 O O . PRO A 1 209 ? -0.382 -14.735 7.551 1.00 87.31 209 PRO A O 1
ATOM 1543 N N . ALA A 1 210 ? 0.043 -16.585 8.755 1.00 86.62 210 ALA A N 1
ATOM 1544 C CA . ALA A 1 210 ? -0.798 -17.476 7.968 1.00 86.62 210 ALA A CA 1
ATOM 1545 C C . ALA A 1 210 ? -2.296 -17.325 8.202 1.00 86.62 210 ALA A C 1
ATOM 1547 O O . ALA A 1 210 ? -3.069 -17.898 7.440 1.00 86.62 210 ALA A O 1
ATOM 1548 N N . THR A 1 211 ? -2.695 -16.539 9.193 1.00 89.56 211 THR A N 1
ATOM 1549 C CA . THR A 1 211 ? -4.080 -16.218 9.544 1.00 89.56 211 THR A CA 1
ATOM 1550 C C . THR A 1 211 ? -4.236 -14.700 9.631 1.00 89.56 211 THR A C 1
ATOM 1552 O O . THR A 1 211 ? -3.234 -14.022 9.885 1.00 89.56 211 THR A O 1
ATOM 1555 N N . PRO A 1 212 ? -5.462 -14.165 9.504 1.00 90.69 212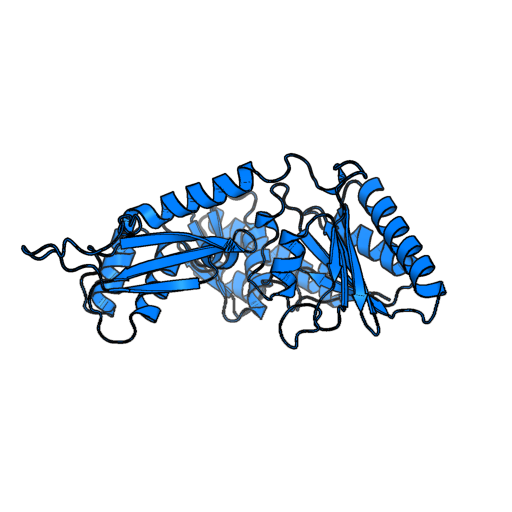 PRO A N 1
ATOM 1556 C CA . PRO A 1 212 ? -5.725 -12.756 9.774 1.00 90.69 212 PRO A CA 1
ATOM 1557 C C . PRO A 1 212 ? -5.249 -12.352 11.172 1.00 90.69 212 PRO A C 1
ATOM 1559 O O . PRO A 1 212 ? -5.271 -13.156 12.114 1.00 90.69 212 PRO A O 1
ATOM 1562 N N . LEU A 1 213 ? -4.849 -11.096 11.327 1.00 90.38 213 LEU A N 1
ATOM 1563 C CA . LEU A 1 213 ? -4.321 -10.553 12.574 1.00 90.38 213 LEU A CA 1
ATOM 1564 C C . LEU A 1 213 ? -5.360 -10.556 13.698 1.00 90.38 213 LEU A C 1
ATOM 1566 O O . LEU A 1 213 ? -5.004 -10.782 14.855 1.00 90.38 213 LEU A O 1
ATOM 1570 N N . TRP A 1 214 ? -6.646 -10.427 13.373 1.00 90.25 214 TRP A N 1
ATOM 1571 C CA . TRP A 1 214 ? -7.729 -10.526 14.356 1.00 90.25 214 TRP A CA 1
ATOM 1572 C C . TRP A 1 214 ? -7.902 -11.927 14.960 1.00 90.25 214 TRP A C 1
ATOM 1574 O O . TRP A 1 214 ? -8.439 -12.055 16.062 1.00 90.25 214 TRP A O 1
ATOM 1584 N N . GLN A 1 215 ? -7.410 -12.976 14.289 1.00 90.38 215 GLN A N 1
ATOM 1585 C CA . GLN A 1 215 ? -7.376 -14.341 14.833 1.00 90.38 215 GLN A CA 1
ATOM 1586 C C . GLN A 1 215 ? -6.148 -14.599 15.704 1.00 90.38 215 GLN A C 1
ATOM 1588 O O . GLN A 1 215 ? -6.103 -15.610 16.410 1.00 90.38 215 GLN A O 1
ATOM 1593 N N . ARG A 1 216 ? -5.132 -13.723 15.668 1.00 82.12 216 ARG A N 1
ATOM 1594 C CA . ARG A 1 216 ? -3.951 -13.925 16.506 1.00 82.12 216 ARG A CA 1
ATOM 1595 C C . ARG A 1 216 ? -4.349 -13.819 17.980 1.00 82.12 216 ARG A C 1
ATOM 1597 O O . ARG A 1 216 ? -5.075 -12.885 18.340 1.00 82.12 216 ARG A O 1
ATOM 1604 N N . PRO A 1 217 ? -3.874 -14.748 18.832 1.00 67.75 217 PRO A N 1
ATOM 1605 C CA . PRO A 1 217 ? -4.164 -14.720 20.257 1.00 67.75 217 PRO A CA 1
ATOM 1606 C C . PRO A 1 217 ? -3.764 -13.380 20.877 1.00 67.75 217 PRO A C 1
ATOM 1608 O O . PRO A 1 217 ? -2.737 -12.812 20.511 1.00 67.75 217 PRO A O 1
ATOM 1611 N N . VAL A 1 218 ? -4.523 -12.938 21.880 1.00 58.78 218 VAL A N 1
ATOM 1612 C CA . VAL A 1 218 ? -4.353 -11.670 22.626 1.00 58.78 218 VAL A CA 1
ATOM 1613 C C . VAL A 1 218 ? -3.007 -11.581 23.397 1.00 58.78 218 VAL A C 1
ATOM 1615 O O . VAL A 1 218 ? -2.741 -10.615 24.095 1.00 58.78 218 VAL A O 1
ATOM 1618 N N . GLY A 1 219 ? -2.103 -12.555 23.241 1.00 57.31 219 GLY A N 1
ATOM 1619 C CA . GLY A 1 219 ? -0.765 -12.598 23.846 1.00 57.31 219 GLY A CA 1
ATOM 1620 C C . GLY A 1 219 ? 0.383 -12.270 22.888 1.00 57.31 219 GLY A C 1
ATOM 1621 O O . GLY A 1 219 ? 1.474 -12.811 23.059 1.00 57.31 219 GLY A O 1
ATOM 1622 N N . ALA A 1 220 ? 0.150 -11.463 21.848 1.00 66.81 220 ALA A N 1
ATOM 1623 C CA . ALA A 1 220 ? 1.248 -10.943 21.036 1.00 66.81 220 ALA A CA 1
ATOM 1624 C C . ALA A 1 220 ? 2.217 -10.128 21.917 1.00 66.81 220 ALA A C 1
ATOM 1626 O O . ALA A 1 220 ? 1.790 -9.464 22.860 1.00 66.81 220 ALA A O 1
ATOM 1627 N N . GLU A 1 221 ? 3.519 -10.202 21.641 1.00 83.31 221 GLU A N 1
ATOM 1628 C CA . GLU A 1 221 ? 4.518 -9.422 22.372 1.00 83.31 221 GLU A CA 1
ATOM 1629 C C . GLU A 1 221 ? 4.365 -7.943 21.995 1.00 83.31 221 GLU A C 1
ATOM 1631 O O . GLU A 1 221 ? 4.690 -7.529 20.881 1.00 83.31 221 GLU A O 1
ATOM 1636 N N . TRP A 1 222 ? 3.793 -7.161 22.908 1.00 90.00 222 TRP A N 1
ATOM 1637 C CA . TRP A 1 222 ? 3.627 -5.725 22.740 1.00 90.00 222 TRP A CA 1
ATOM 1638 C C . TRP A 1 222 ? 4.935 -5.011 23.059 1.00 90.00 222 TRP A C 1
ATOM 1640 O O . TRP A 1 222 ? 5.548 -5.235 24.102 1.00 90.00 222 TRP A O 1
ATOM 1650 N N . VAL A 1 223 ? 5.334 -4.113 22.169 1.00 92.81 223 VAL A N 1
ATOM 1651 C CA . VAL A 1 223 ? 6.540 -3.303 22.291 1.00 92.81 223 VAL A CA 1
ATOM 1652 C C . VAL A 1 223 ? 6.136 -1.870 22.602 1.00 92.81 223 VAL A C 1
ATOM 1654 O O . VAL A 1 223 ? 5.293 -1.292 21.913 1.00 92.81 223 VAL A O 1
ATOM 1657 N N . TRP A 1 224 ? 6.757 -1.295 23.630 1.00 93.94 224 TRP A N 1
ATOM 1658 C CA . TRP A 1 224 ? 6.677 0.132 23.920 1.00 93.94 224 TRP A CA 1
ATOM 1659 C C . TRP A 1 224 ? 7.747 0.880 23.123 1.00 93.94 224 TRP A C 1
ATOM 1661 O O . TRP A 1 224 ? 8.924 0.519 23.167 1.00 93.94 224 TRP A O 1
ATOM 1671 N N . LEU A 1 225 ? 7.341 1.931 22.419 1.00 92.88 225 LEU A N 1
ATOM 1672 C CA . LEU A 1 225 ? 8.206 2.813 21.649 1.00 92.88 225 LE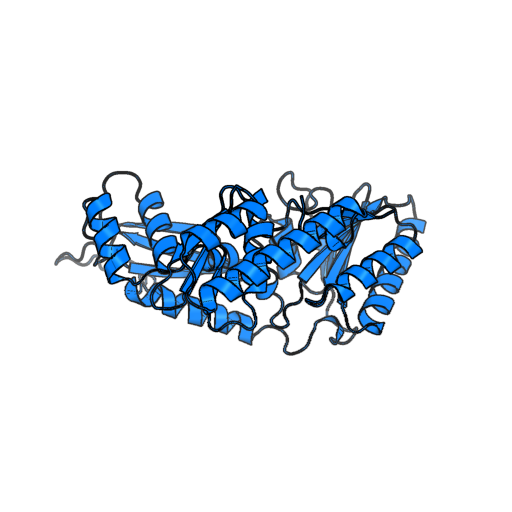U A CA 1
ATOM 1673 C C . LEU A 1 225 ? 8.053 4.236 22.184 1.00 92.88 225 LEU A C 1
ATOM 1675 O O . LEU A 1 225 ? 6.947 4.775 22.228 1.00 92.88 225 LEU A O 1
ATOM 1679 N N . GLU A 1 226 ? 9.169 4.837 22.574 1.00 92.00 226 GLU A N 1
ATOM 1680 C CA . GLU A 1 226 ? 9.272 6.280 22.775 1.00 92.00 226 GLU A CA 1
ATOM 1681 C C . GLU A 1 226 ? 9.671 6.913 21.441 1.00 92.00 226 GLU A C 1
ATOM 1683 O O . GLU A 1 226 ? 10.533 6.382 20.734 1.00 92.00 226 GLU A O 1
ATOM 1688 N N . LEU A 1 227 ? 8.978 7.984 21.062 1.00 88.12 227 LEU A N 1
ATOM 1689 C CA . LEU A 1 227 ? 9.107 8.610 19.754 1.00 88.12 227 LEU A CA 1
ATOM 1690 C C . LEU A 1 227 ? 9.618 10.032 19.933 1.00 88.12 227 LEU A C 1
ATOM 1692 O O . LEU A 1 227 ? 9.060 10.814 20.702 1.00 88.12 227 LEU A O 1
ATOM 1696 N N . GLU A 1 228 ? 10.661 10.364 19.182 1.00 81.81 228 GLU A N 1
ATOM 1697 C CA . GLU A 1 228 ? 11.084 11.748 19.028 1.00 81.81 228 GLU A CA 1
ATOM 1698 C C . GLU A 1 228 ? 10.128 12.434 18.044 1.00 81.81 228 GLU A C 1
ATOM 1700 O O . GLU A 1 228 ? 9.933 11.907 16.943 1.00 81.81 228 GLU A O 1
ATOM 1705 N N . PRO A 1 229 ? 9.527 13.585 18.399 1.00 70.25 229 PRO A N 1
ATOM 1706 C CA . PRO A 1 229 ? 8.679 14.332 17.482 1.00 70.25 229 PRO A CA 1
ATOM 1707 C C . PRO A 1 229 ? 9.441 14.658 16.197 1.00 70.25 229 PRO A C 1
ATOM 1709 O O . PRO A 1 229 ? 10.535 15.228 16.236 1.00 70.25 229 PRO A O 1
ATOM 1712 N N . THR A 1 230 ? 8.853 14.338 15.052 1.00 68.69 230 THR A N 1
ATOM 1713 C CA . THR A 1 230 ? 9.409 14.668 13.738 1.00 68.69 230 THR A CA 1
ATOM 1714 C C . THR A 1 230 ? 8.581 15.783 13.102 1.00 68.69 230 THR A C 1
ATOM 1716 O O . THR A 1 230 ? 7.398 15.934 13.384 1.00 68.69 230 THR A O 1
ATOM 1719 N N . SER A 1 231 ? 9.175 16.602 12.229 1.00 64.62 231 SER A N 1
ATOM 1720 C CA . SER A 1 231 ? 8.391 17.485 11.344 1.00 64.62 231 SER A CA 1
ATOM 1721 C C . SER A 1 231 ? 7.929 16.776 10.067 1.00 64.62 231 SER A C 1
ATOM 1723 O O . SER A 1 231 ? 7.165 17.342 9.291 1.00 64.62 231 SER A O 1
ATOM 1725 N N . GLU A 1 232 ? 8.435 15.565 9.833 1.00 64.75 232 GLU A N 1
ATOM 1726 C CA . GLU A 1 232 ? 8.275 14.779 8.613 1.00 64.75 232 GLU A CA 1
ATOM 1727 C C . GLU A 1 232 ? 7.707 13.401 8.970 1.00 64.75 232 GLU A C 1
ATOM 1729 O O . GLU A 1 232 ? 8.149 12.794 9.943 1.00 64.75 232 GLU A O 1
ATOM 1734 N N . GLY A 1 233 ? 6.739 12.904 8.200 1.00 69.25 233 GLY A N 1
ATOM 1735 C CA . GLY A 1 233 ? 6.120 11.595 8.426 1.00 69.25 233 GLY A CA 1
ATOM 1736 C C . GLY A 1 233 ? 4.667 11.657 8.900 1.00 69.25 233 GLY A C 1
ATOM 1737 O O . GLY A 1 233 ? 4.057 12.721 9.028 1.00 69.25 233 GLY A O 1
ATOM 1738 N N . MET A 1 234 ? 4.079 10.478 9.099 1.00 78.38 234 MET A N 1
ATOM 1739 C CA . MET A 1 234 ? 2.691 10.341 9.529 1.00 78.38 234 MET A CA 1
ATOM 1740 C C . MET A 1 234 ? 2.578 10.600 11.035 1.00 78.38 234 MET A C 1
ATOM 1742 O O . MET A 1 234 ? 3.328 10.020 11.811 1.00 78.38 234 MET A O 1
ATOM 1746 N N . GLN A 1 235 ? 1.606 11.424 11.443 1.00 83.94 235 GLN A N 1
ATOM 1747 C CA . GLN A 1 235 ? 1.316 11.736 12.855 1.00 83.94 235 GLN A CA 1
ATOM 1748 C C . GLN A 1 235 ? 2.538 12.270 13.632 1.00 83.94 235 GLN A C 1
ATOM 1750 O O . GLN A 1 235 ? 2.947 11.675 14.637 1.00 83.94 235 GLN A O 1
ATOM 1755 N N . PRO A 1 236 ? 3.119 13.398 13.184 1.00 84.75 236 PRO A N 1
ATOM 1756 C CA . PRO A 1 236 ? 4.316 13.999 13.785 1.00 84.75 236 PRO A CA 1
ATOM 1757 C C . PRO A 1 236 ? 4.172 14.334 15.281 1.00 84.75 236 PRO A C 1
ATOM 1759 O O . PRO A 1 236 ? 5.157 14.483 15.999 1.00 84.75 236 PRO A O 1
ATOM 1762 N N . GLU A 1 237 ? 2.939 14.467 15.770 1.00 88.69 237 GLU A N 1
ATOM 1763 C CA . GLU A 1 237 ? 2.603 14.800 17.150 1.00 88.69 237 GLU A CA 1
ATOM 1764 C C . GLU A 1 237 ? 2.610 13.598 18.115 1.00 88.69 237 GLU A C 1
ATOM 1766 O O . GLU A 1 237 ? 2.380 13.775 19.318 1.00 88.69 237 GLU A O 1
ATOM 1771 N N . ARG A 1 238 ? 2.822 12.374 17.611 1.00 92.00 238 ARG A N 1
ATOM 1772 C CA . ARG A 1 238 ? 2.864 11.152 18.422 1.00 92.00 238 ARG A CA 1
ATOM 1773 C C . ARG A 1 238 ? 4.187 11.075 19.198 1.00 92.00 238 ARG A C 1
ATOM 1775 O O . ARG A 1 238 ? 5.261 11.115 18.619 1.00 92.00 238 ARG A O 1
ATOM 1782 N N . LEU A 1 239 ? 4.092 10.906 20.517 1.00 92.56 239 LEU A N 1
ATOM 1783 C CA . LEU A 1 239 ? 5.221 10.880 21.461 1.00 92.56 239 LEU A CA 1
ATOM 1784 C C . LEU A 1 239 ? 5.538 9.476 21.989 1.00 92.56 239 LEU A C 1
ATOM 1786 O O . LEU A 1 239 ? 6.661 9.177 22.383 1.00 92.56 239 LEU A O 1
ATOM 1790 N N . ALA A 1 240 ? 4.534 8.603 22.041 1.00 93.75 240 ALA A N 1
ATOM 1791 C CA . ALA A 1 240 ? 4.704 7.229 22.490 1.00 93.75 240 ALA A CA 1
ATOM 1792 C C . ALA A 1 240 ? 3.740 6.303 21.760 1.00 93.75 240 ALA A C 1
ATOM 1794 O O . ALA A 1 240 ? 2.627 6.706 21.407 1.00 93.75 240 ALA A O 1
ATOM 1795 N N . ALA A 1 241 ? 4.146 5.050 21.584 1.00 95.06 241 ALA A N 1
ATOM 1796 C CA . ALA A 1 241 ? 3.313 4.009 21.010 1.00 95.06 241 ALA A CA 1
ATOM 1797 C C . ALA A 1 241 ? 3.503 2.667 21.716 1.00 95.06 241 ALA A C 1
ATOM 1799 O O . ALA A 1 241 ? 4.584 2.339 22.198 1.00 95.06 241 ALA A O 1
ATOM 1800 N N . VAL A 1 242 ? 2.442 1.872 21.733 1.00 94.62 242 VAL A N 1
ATOM 1801 C CA . VAL A 1 242 ? 2.433 0.479 22.167 1.00 94.62 242 VAL A CA 1
ATOM 1802 C C . VAL A 1 242 ? 1.888 -0.323 21.006 1.00 94.62 242 VAL A C 1
ATOM 1804 O O . VAL A 1 242 ? 0.756 -0.105 20.596 1.00 94.62 242 VAL A O 1
ATOM 1807 N N . THR A 1 243 ? 2.690 -1.209 20.426 1.00 94.25 243 THR A N 1
ATOM 1808 C CA . THR A 1 243 ? 2.284 -1.987 19.250 1.00 94.25 243 THR A CA 1
ATOM 1809 C C . THR A 1 243 ? 2.920 -3.363 19.263 1.00 94.25 243 THR A C 1
ATOM 1811 O O . THR A 1 243 ? 4.035 -3.542 19.746 1.00 94.25 243 THR A O 1
ATOM 1814 N N . TRP A 1 244 ? 2.233 -4.343 18.692 1.00 91.94 244 TRP A N 1
ATOM 1815 C CA . TRP A 1 244 ? 2.800 -5.663 18.420 1.00 91.94 244 TRP A CA 1
ATOM 1816 C C . TRP A 1 244 ? 3.217 -5.836 16.949 1.00 91.94 244 TRP A C 1
ATOM 1818 O O . TRP A 1 244 ? 3.578 -6.936 16.528 1.00 91.94 244 TRP A O 1
ATOM 1828 N N . LEU A 1 245 ? 3.213 -4.743 16.172 1.00 92.50 245 LEU A N 1
ATOM 1829 C CA . LEU A 1 245 ? 3.729 -4.651 14.802 1.00 92.50 245 LEU A CA 1
ATOM 1830 C C . LEU A 1 245 ? 4.760 -3.504 14.691 1.00 92.50 245 LEU A C 1
ATOM 1832 O O . LEU A 1 245 ? 4.539 -2.534 13.964 1.00 92.50 245 LEU A O 1
ATOM 1836 N N . PRO A 1 246 ? 5.903 -3.579 15.400 1.00 92.56 246 PRO A N 1
ATOM 1837 C CA . PRO A 1 246 ? 6.850 -2.466 15.480 1.00 92.56 246 PRO A CA 1
ATOM 1838 C C . PRO A 1 246 ? 7.445 -2.072 14.123 1.00 92.56 246 PRO A C 1
ATOM 1840 O O . PRO A 1 246 ? 7.656 -0.889 13.883 1.00 92.56 246 PRO A O 1
ATOM 1843 N N . GLU A 1 247 ? 7.696 -3.032 13.229 1.00 91.44 247 GLU A N 1
ATOM 1844 C CA . GLU A 1 247 ? 8.251 -2.743 11.898 1.00 91.44 247 GLU A CA 1
ATOM 1845 C C . GLU A 1 247 ? 7.262 -1.972 11.013 1.00 91.44 247 GLU A C 1
ATOM 1847 O O . GLU A 1 247 ? 7.652 -1.048 10.302 1.00 91.44 247 GLU A O 1
ATOM 1852 N N . LEU A 1 248 ? 5.972 -2.308 11.115 1.00 92.94 248 LEU A N 1
ATOM 1853 C CA . LEU A 1 248 ? 4.889 -1.604 10.434 1.00 92.94 248 LEU A CA 1
ATOM 1854 C C . LEU A 1 248 ? 4.835 -0.152 10.895 1.00 92.94 248 LEU A C 1
ATOM 1856 O O . LEU A 1 248 ? 4.880 0.766 10.077 1.00 92.94 248 LEU A O 1
ATOM 1860 N N . LEU A 1 249 ? 4.766 0.049 12.213 1.00 92.75 249 LEU A N 1
ATOM 1861 C CA . LEU A 1 249 ? 4.612 1.383 12.771 1.00 92.75 249 LEU A CA 1
ATOM 1862 C C . LEU A 1 249 ? 5.837 2.256 12.472 1.00 92.75 249 LEU A C 1
ATOM 1864 O O . LEU A 1 249 ? 5.672 3.401 12.067 1.00 92.75 249 LEU A O 1
ATOM 1868 N N . LYS A 1 250 ? 7.057 1.717 12.594 1.00 90.75 250 LYS A N 1
ATOM 1869 C CA . LYS A 1 250 ? 8.282 2.445 12.223 1.00 90.75 250 LYS A CA 1
ATOM 1870 C C . LYS A 1 250 ? 8.277 2.858 10.756 1.00 90.75 250 LYS A C 1
ATOM 1872 O O . LYS A 1 250 ? 8.551 4.013 10.464 1.00 90.75 250 LYS A O 1
ATOM 1877 N N . CYS A 1 251 ? 7.915 1.942 9.855 1.00 90.62 251 CYS A N 1
ATOM 1878 C CA . CYS A 1 251 ? 7.823 2.230 8.426 1.00 90.62 251 CYS A CA 1
ATOM 1879 C C . CYS A 1 251 ? 6.896 3.424 8.147 1.00 90.62 251 CYS A C 1
ATOM 1881 O O . CYS A 1 251 ? 7.276 4.329 7.408 1.00 90.62 251 CYS A O 1
ATOM 1883 N N . ALA A 1 252 ? 5.726 3.462 8.788 1.00 89.75 252 ALA A N 1
ATOM 1884 C CA . ALA A 1 252 ? 4.772 4.552 8.624 1.00 89.75 252 ALA A CA 1
ATOM 1885 C C . ALA A 1 252 ? 5.236 5.886 9.235 1.00 89.75 252 ALA A C 1
ATOM 1887 O O . ALA A 1 252 ? 5.123 6.933 8.596 1.00 89.75 252 ALA A O 1
ATOM 1888 N N . LEU A 1 253 ? 5.749 5.861 10.469 1.00 88.88 253 LEU A N 1
ATOM 1889 C CA . LEU A 1 253 ? 6.169 7.075 11.177 1.00 88.88 253 LEU A CA 1
ATOM 1890 C C . LEU A 1 253 ? 7.403 7.722 10.532 1.00 88.88 253 LEU A C 1
ATOM 1892 O O . LEU A 1 253 ? 7.510 8.941 10.517 1.00 88.88 253 LEU A O 1
ATOM 1896 N N . GLU A 1 254 ? 8.296 6.928 9.937 1.00 87.44 254 GLU A N 1
ATOM 1897 C CA . GLU A 1 254 ? 9.472 7.421 9.200 1.00 87.44 254 GLU A CA 1
ATOM 1898 C C . GLU A 1 254 ? 9.131 7.959 7.799 1.00 87.44 254 GLU A C 1
ATOM 1900 O O . GLU A 1 254 ? 10.026 8.374 7.066 1.00 87.44 254 GLU A O 1
ATOM 1905 N N . GLY A 1 255 ? 7.853 7.948 7.403 1.00 86.81 255 GLY A N 1
ATOM 1906 C CA . GLY A 1 255 ? 7.413 8.442 6.097 1.00 86.81 255 GLY A CA 1
ATOM 1907 C C . GLY A 1 255 ? 7.871 7.577 4.920 1.00 86.81 255 GLY A C 1
ATOM 1908 O O . GLY A 1 255 ? 7.875 8.048 3.783 1.00 86.81 255 GLY A O 1
ATOM 1909 N N . LEU A 1 256 ? 8.262 6.322 5.169 1.00 89.50 256 LEU A N 1
ATOM 1910 C CA . LEU A 1 256 ? 8.637 5.396 4.103 1.00 89.50 256 LEU A CA 1
ATOM 1911 C C . LEU A 1 256 ? 7.391 4.979 3.299 1.00 89.50 256 LEU A C 1
ATOM 1913 O O . LEU A 1 256 ? 6.303 4.883 3.876 1.00 89.50 256 LEU A O 1
ATOM 1917 N N . PRO A 1 257 ? 7.527 4.662 1.993 1.00 89.81 257 PRO A N 1
ATOM 1918 C CA . PRO A 1 257 ? 6.416 4.148 1.199 1.00 89.81 257 PRO A CA 1
ATOM 1919 C C . PRO A 1 257 ? 5.805 2.919 1.867 1.00 89.81 257 PRO A C 1
ATOM 1921 O O . PRO A 1 257 ? 6.512 1.952 2.138 1.00 89.81 257 PRO A O 1
ATOM 1924 N N . PHE A 1 258 ? 4.504 2.934 2.130 1.00 91.88 258 PHE A N 1
ATOM 1925 C CA . PHE A 1 258 ? 3.783 1.910 2.873 1.00 91.88 258 PHE A CA 1
ATOM 1926 C C . PHE A 1 258 ? 2.734 1.245 1.986 1.00 91.88 258 PHE A C 1
ATOM 1928 O O . PHE A 1 258 ? 1.924 1.920 1.350 1.00 91.88 258 PHE A O 1
ATOM 1935 N N . HIS A 1 259 ? 2.694 -0.087 2.018 1.00 91.94 259 HIS A N 1
ATOM 1936 C CA . HIS A 1 259 ? 1.616 -0.868 1.424 1.00 91.94 259 HIS A CA 1
ATOM 1937 C C . HIS A 1 259 ? 1.249 -2.036 2.347 1.00 91.94 259 HIS A C 1
ATOM 1939 O O . HIS A 1 259 ? 2.115 -2.825 2.740 1.00 91.94 259 HIS A O 1
ATOM 1945 N N . SER A 1 260 ? -0.042 -2.189 2.665 1.00 92.62 260 SER A N 1
ATOM 1946 C CA . SER A 1 260 ? -0.510 -3.158 3.670 1.00 92.62 260 SER A CA 1
ATOM 1947 C C . SER A 1 260 ? -0.099 -4.611 3.377 1.00 92.62 260 SER A C 1
ATOM 1949 O O . SER A 1 260 ? 0.212 -5.375 4.292 1.00 92.62 260 SER A O 1
ATOM 1951 N N . ARG A 1 261 ? -0.003 -4.984 2.093 1.00 91.25 261 ARG A N 1
ATOM 1952 C CA . ARG A 1 261 ? 0.443 -6.318 1.632 1.00 91.25 261 ARG A CA 1
ATOM 1953 C C . ARG A 1 261 ? 1.823 -6.731 2.150 1.00 91.25 261 ARG A C 1
ATOM 1955 O O . ARG A 1 261 ? 2.086 -7.922 2.275 1.00 91.25 261 ARG A O 1
ATOM 1962 N N . ARG A 1 262 ? 2.698 -5.774 2.478 1.00 93.38 262 ARG A N 1
ATOM 1963 C CA . ARG A 1 262 ? 4.020 -6.085 3.042 1.00 93.38 262 ARG A CA 1
ATOM 1964 C C . ARG A 1 262 ? 3.955 -6.540 4.500 1.00 93.38 262 ARG A C 1
ATOM 1966 O O . ARG A 1 262 ? 4.937 -7.070 5.000 1.00 93.38 262 ARG A O 1
ATOM 1973 N N . PHE A 1 263 ? 2.812 -6.364 5.163 1.00 93.12 263 PHE A N 1
ATOM 1974 C CA . PHE A 1 263 ? 2.610 -6.693 6.576 1.00 93.12 263 PHE A CA 1
ATOM 1975 C C . PHE A 1 263 ? 1.445 -7.665 6.819 1.00 93.12 263 PHE A C 1
ATOM 1977 O O . PHE A 1 263 ? 1.367 -8.272 7.887 1.00 93.12 263 PHE A O 1
ATOM 1984 N N . SER A 1 264 ? 0.569 -7.871 5.831 1.00 91.69 264 SER A N 1
ATOM 1985 C CA . SER A 1 264 ? -0.457 -8.916 5.850 1.00 91.69 264 SER A CA 1
ATOM 1986 C C . SER A 1 264 ? -0.607 -9.582 4.484 1.00 91.69 264 SER A C 1
ATOM 1988 O O . SER A 1 264 ? -0.850 -8.923 3.475 1.00 91.69 264 SER A O 1
ATOM 1990 N N . ARG A 1 265 ? -0.544 -10.920 4.461 1.00 89.50 265 ARG A N 1
ATOM 1991 C CA . ARG A 1 265 ? -0.852 -11.724 3.265 1.00 89.50 265 ARG A CA 1
ATOM 1992 C C . ARG A 1 265 ? -2.342 -12.063 3.119 1.00 89.50 265 ARG A C 1
ATOM 1994 O O . ARG A 1 265 ? -2.714 -12.764 2.185 1.00 89.50 265 ARG A O 1
ATOM 2001 N N . TRP A 1 266 ? -3.182 -11.602 4.051 1.00 87.75 266 TRP A N 1
ATOM 2002 C CA . TRP A 1 266 ? -4.634 -11.840 4.074 1.00 87.75 266 TRP A CA 1
ATOM 2003 C C . TRP A 1 266 ? -5.458 -10.701 3.465 1.00 87.75 266 TRP A C 1
ATOM 2005 O O . TRP A 1 266 ? -6.681 -10.713 3.574 1.00 87.75 266 TRP A O 1
ATOM 2015 N N . GLY A 1 267 ? -4.799 -9.720 2.842 1.00 85.50 267 GLY A N 1
ATOM 2016 C CA . GLY A 1 267 ? -5.475 -8.557 2.262 1.00 85.50 267 GLY A CA 1
ATOM 2017 C C . GLY A 1 267 ? -5.986 -7.566 3.311 1.00 85.50 267 GLY A C 1
ATOM 2018 O O . GLY A 1 267 ? -6.829 -6.726 3.006 1.00 85.50 267 GLY A O 1
ATOM 2019 N N . GLU A 1 268 ? -5.505 -7.651 4.555 1.00 92.00 268 GLU A N 1
ATOM 2020 C CA . GLU A 1 268 ? -5.869 -6.670 5.576 1.00 92.00 268 GLU A CA 1
ATOM 2021 C C . GLU A 1 268 ? -5.329 -5.291 5.202 1.00 92.00 268 GLU A C 1
ATOM 2023 O O . GLU A 1 268 ? -4.237 -5.172 4.652 1.00 92.00 268 GLU A O 1
ATOM 2028 N N . ARG A 1 269 ? -6.101 -4.256 5.520 1.00 91.69 269 ARG A N 1
ATOM 2029 C CA . ARG A 1 269 ? -5.743 -2.851 5.358 1.00 91.69 269 ARG A CA 1
ATOM 2030 C C . ARG A 1 269 ? -5.449 -2.255 6.719 1.00 91.69 269 ARG A C 1
ATOM 2032 O O . ARG A 1 269 ? -6.234 -2.427 7.654 1.00 91.69 269 ARG A O 1
ATOM 2039 N N . PHE A 1 270 ? -4.344 -1.534 6.823 1.00 94.19 270 PHE A N 1
ATOM 2040 C CA . PHE A 1 270 ? -3.996 -0.826 8.045 1.00 94.19 270 PHE A CA 1
ATOM 2041 C C . PHE A 1 270 ? -4.548 0.596 8.012 1.00 94.19 270 PHE A C 1
ATOM 2043 O O . PHE A 1 270 ? -4.351 1.348 7.054 1.00 94.19 270 PHE A O 1
ATOM 2050 N N . VAL A 1 271 ? -5.231 0.960 9.091 1.00 94.88 271 VAL A N 1
ATOM 2051 C CA . VAL A 1 271 ? -5.814 2.284 9.303 1.00 94.88 271 VAL A CA 1
ATOM 2052 C C . VAL A 1 271 ? -5.391 2.826 10.656 1.00 94.88 271 VAL A C 1
ATOM 2054 O O . VAL A 1 271 ? -5.026 2.072 11.559 1.00 94.88 271 VAL A O 1
ATOM 2057 N N . TRP A 1 272 ? -5.480 4.135 10.809 1.00 95.25 272 TRP A N 1
ATOM 2058 C CA . TRP A 1 272 ? -5.249 4.812 12.072 1.00 95.25 272 TRP A CA 1
ATOM 2059 C C . TRP A 1 272 ? -6.443 5.689 12.427 1.00 95.25 272 TRP A C 1
ATOM 2061 O O . TRP A 1 272 ? -7.067 6.297 11.561 1.00 95.25 272 TRP A O 1
ATOM 2071 N N . LEU A 1 273 ? -6.735 5.770 13.719 1.00 96.00 273 LEU A N 1
ATOM 2072 C CA . LEU A 1 273 ? -7.673 6.715 14.303 1.00 96.00 273 LEU A CA 1
ATOM 2073 C C . LEU A 1 273 ? -6.907 7.703 15.170 1.00 96.00 273 LEU A C 1
ATOM 2075 O O . LEU A 1 273 ? -6.127 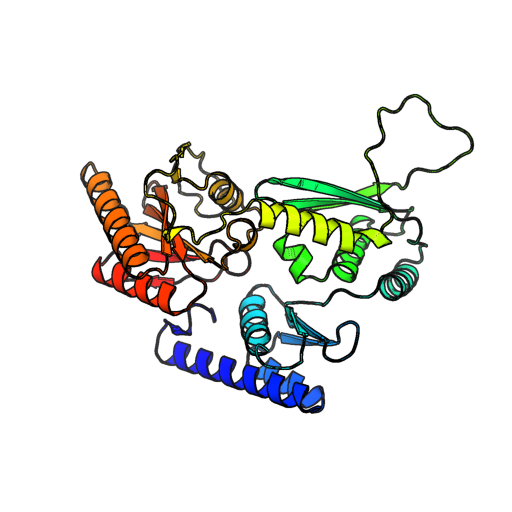7.301 16.036 1.00 96.00 273 LEU A O 1
ATOM 2079 N N . ARG A 1 274 ? -7.186 8.989 14.979 1.00 95.81 274 ARG A N 1
ATOM 2080 C CA . ARG A 1 274 ? -6.742 10.074 15.849 1.00 95.81 274 ARG A CA 1
ATOM 2081 C C . ARG A 1 274 ? -7.957 10.666 16.542 1.00 95.81 274 ARG A C 1
ATOM 2083 O O . ARG A 1 274 ? -8.910 11.057 15.879 1.00 95.81 274 ARG A O 1
ATOM 2090 N N . SER A 1 275 ? -7.929 10.750 17.867 1.00 95.50 275 SER A N 1
ATOM 2091 C CA . SER A 1 275 ? -9.020 11.355 18.639 1.00 95.50 275 SER A CA 1
ATOM 2092 C C . SER A 1 275 ? -8.488 12.364 19.652 1.00 95.50 275 SER A C 1
ATOM 2094 O O . SER A 1 275 ? -7.452 12.089 20.260 1.00 95.50 275 SER A O 1
ATOM 2096 N N . PRO A 1 276 ? -9.206 13.467 19.924 1.00 95.19 276 PRO A N 1
ATOM 2097 C CA . PRO A 1 276 ? -8.810 14.418 20.947 1.00 95.19 276 PRO A CA 1
ATOM 2098 C C . PRO A 1 276 ? -8.607 13.735 22.299 1.00 95.19 276 PRO A C 1
ATOM 2100 O O . PRO A 1 276 ? -9.459 12.974 22.781 1.00 95.19 276 PRO A O 1
ATOM 2103 N N . ALA A 1 277 ? -7.473 14.026 22.924 1.00 92.81 277 ALA A N 1
ATOM 2104 C CA . ALA A 1 277 ? -7.130 13.507 24.231 1.00 92.81 277 ALA A CA 1
ATOM 2105 C C . ALA A 1 277 ? -7.911 14.240 25.326 1.00 92.81 277 ALA A C 1
ATOM 2107 O O . ALA A 1 277 ? -8.032 15.470 25.345 1.00 92.81 277 ALA A O 1
ATOM 2108 N N . VAL A 1 278 ? -8.381 13.478 26.313 1.00 92.31 278 VAL A N 1
ATOM 2109 C CA . VAL A 1 278 ? -8.841 14.063 27.578 1.00 92.31 278 VAL A CA 1
ATOM 2110 C C . VAL A 1 278 ? -7.637 14.381 28.467 1.00 92.31 278 VAL A C 1
ATOM 2112 O O . VAL A 1 278 ? -6.572 13.778 28.342 1.00 92.31 278 VAL A O 1
ATOM 2115 N N . ARG A 1 279 ? -7.778 15.354 29.371 1.00 88.19 279 ARG A N 1
ATOM 2116 C CA . ARG A 1 279 ? -6.671 15.801 30.232 1.00 88.19 279 ARG A CA 1
ATOM 2117 C C . ARG A 1 279 ? -6.579 14.996 31.527 1.00 88.19 279 ARG A C 1
ATOM 2119 O O . ARG A 1 279 ? -7.590 14.598 32.100 1.00 88.19 279 ARG A O 1
ATOM 2126 N N . GLY A 1 280 ? -5.355 14.866 32.038 1.00 89.06 280 GLY A N 1
ATOM 2127 C CA . GLY A 1 280 ? -5.076 14.284 33.352 1.00 89.06 280 GLY A CA 1
ATOM 2128 C C . GLY A 1 280 ? -5.203 12.760 33.393 1.00 89.06 280 GLY A C 1
ATOM 2129 O O . GLY A 1 280 ? -5.153 12.087 32.367 1.00 89.06 280 GLY A O 1
ATOM 2130 N N . ALA A 1 281 ? -5.362 12.215 34.601 1.00 87.00 281 ALA A N 1
ATOM 2131 C CA . ALA A 1 281 ? -5.338 10.771 34.851 1.00 87.00 281 ALA A CA 1
ATOM 2132 C C . ALA A 1 281 ? -6.428 9.984 34.096 1.00 87.00 281 ALA A C 1
ATOM 2134 O O . ALA A 1 281 ? -6.200 8.844 33.704 1.00 87.00 281 ALA A O 1
ATOM 2135 N N . ALA A 1 282 ? -7.573 10.614 33.807 1.00 91.94 282 ALA A N 1
ATOM 2136 C CA . ALA A 1 282 ? -8.675 9.993 33.068 1.00 91.94 282 ALA A CA 1
ATOM 2137 C C . ALA A 1 282 ? -8.321 9.632 31.611 1.00 91.94 282 ALA A C 1
ATOM 2139 O O . ALA A 1 282 ? -9.052 8.880 30.968 1.00 91.94 282 ALA A O 1
ATOM 2140 N N . ARG A 1 283 ? -7.209 10.158 31.076 1.00 93.88 283 ARG A N 1
ATOM 2141 C CA . ARG A 1 283 ? -6.746 9.878 29.711 1.00 93.88 283 ARG A CA 1
ATOM 2142 C C . ARG A 1 283 ? -6.428 8.408 29.497 1.00 93.88 283 ARG A C 1
ATOM 2144 O O . ARG A 1 283 ? -6.883 7.829 28.516 1.00 93.88 283 ARG A O 1
ATOM 2151 N N . VAL A 1 284 ? -5.694 7.810 30.433 1.00 92.06 284 VAL A N 1
ATOM 2152 C CA . VAL A 1 284 ? -5.280 6.405 30.342 1.00 92.06 284 VAL A CA 1
ATOM 2153 C C . VAL A 1 284 ? -6.508 5.497 30.377 1.00 92.06 284 VAL A C 1
ATOM 2155 O O . VAL A 1 284 ? -6.698 4.703 29.461 1.00 92.06 284 VAL A O 1
ATOM 2158 N N . GLU A 1 285 ? -7.403 5.705 31.346 1.00 93.31 285 GLU A N 1
ATOM 2159 C CA . GLU A 1 285 ? -8.640 4.923 31.485 1.00 93.31 285 GLU A CA 1
ATOM 2160 C C . GLU A 1 285 ? -9.572 5.062 30.272 1.00 93.31 285 GLU A C 1
ATOM 2162 O O . GLU A 1 285 ? -10.188 4.085 29.835 1.00 93.31 285 GLU A O 1
ATOM 2167 N N . ARG A 1 286 ? -9.700 6.273 29.706 1.00 94.31 286 ARG A N 1
ATOM 2168 C CA . ARG A 1 286 ? -10.483 6.483 28.481 1.00 94.31 286 ARG A CA 1
ATOM 2169 C C . ARG A 1 286 ? -9.863 5.721 27.318 1.00 94.31 286 ARG A C 1
ATOM 2171 O O . ARG A 1 286 ? -10.591 5.019 26.625 1.00 94.31 286 ARG A O 1
ATOM 2178 N N . ARG A 1 287 ? -8.553 5.850 27.103 1.00 94.56 287 ARG A N 1
ATOM 2179 C CA . ARG A 1 287 ? -7.861 5.180 25.999 1.00 94.56 287 ARG A CA 1
ATOM 2180 C C . ARG A 1 287 ? -7.995 3.664 26.101 1.00 94.56 287 ARG A C 1
ATOM 2182 O O . ARG A 1 287 ? -8.388 3.050 25.121 1.00 94.56 287 ARG A O 1
ATOM 2189 N N . GLU A 1 288 ? -7.762 3.084 27.277 1.00 93.69 288 GLU A N 1
ATOM 2190 C CA . GLU A 1 288 ? -7.930 1.641 27.512 1.00 93.69 288 GLU A CA 1
ATOM 2191 C C . GLU A 1 288 ? -9.361 1.175 27.221 1.00 93.69 288 GLU A C 1
ATOM 2193 O O . GLU A 1 288 ? -9.571 0.135 26.598 1.00 93.69 288 GLU A O 1
ATOM 2198 N N . ARG A 1 289 ? -10.370 1.963 27.617 1.00 95.44 289 ARG A N 1
ATOM 2199 C CA . ARG A 1 289 ? -11.770 1.662 27.296 1.00 95.44 289 ARG A CA 1
ATOM 2200 C C . ARG A 1 289 ? -12.030 1.693 25.792 1.00 95.44 289 ARG A C 1
ATOM 2202 O O . ARG A 1 289 ? -12.737 0.821 25.291 1.00 95.44 289 ARG A O 1
ATOM 2209 N N . VAL A 1 290 ? -11.503 2.695 25.091 1.00 96.25 290 VAL A N 1
ATOM 2210 C CA . VAL A 1 290 ? -11.669 2.848 23.639 1.00 96.25 290 VAL A CA 1
ATOM 2211 C C . VAL A 1 290 ? -10.969 1.716 22.899 1.00 96.25 290 VAL A C 1
ATOM 2213 O O . VAL A 1 290 ? -11.612 1.049 22.098 1.00 96.25 290 VAL A O 1
ATOM 2216 N N . GLU A 1 291 ? -9.707 1.445 23.229 1.00 95.75 291 GLU A N 1
ATOM 2217 C CA . GLU A 1 291 ? -8.919 0.329 22.700 1.00 95.75 291 GLU A CA 1
ATOM 2218 C C . GLU A 1 291 ? -9.671 -0.992 22.854 1.00 95.75 291 GLU A C 1
ATOM 2220 O O . GLU A 1 291 ? -9.919 -1.682 21.868 1.00 95.75 291 GLU A O 1
ATOM 2225 N N . LYS A 1 292 ? -10.115 -1.298 24.078 1.00 95.62 292 LYS A N 1
ATOM 2226 C CA . LYS A 1 292 ? -10.864 -2.518 24.367 1.00 95.62 292 LYS A CA 1
ATOM 2227 C C . LYS A 1 292 ? -12.164 -2.602 23.568 1.00 95.62 292 LYS A C 1
ATOM 2229 O O . LYS A 1 292 ? -12.461 -3.648 23.006 1.00 95.62 292 LYS A O 1
ATOM 2234 N N . THR A 1 293 ? -12.929 -1.512 23.503 1.00 96.88 293 THR A N 1
ATOM 2235 C CA . THR A 1 293 ? -14.217 -1.498 22.789 1.00 96.88 293 THR A CA 1
ATOM 2236 C C . THR A 1 293 ? -14.023 -1.696 21.285 1.00 96.88 293 THR A C 1
ATOM 2238 O O . THR A 1 293 ? -14.771 -2.453 20.669 1.00 96.88 293 THR A O 1
ATOM 2241 N N . LEU A 1 294 ? -13.016 -1.041 20.696 1.00 96.19 294 LEU A N 1
ATOM 2242 C CA . LEU A 1 294 ? -12.655 -1.209 19.288 1.00 96.19 294 LEU A CA 1
ATOM 2243 C C . LEU A 1 294 ? -12.217 -2.648 19.005 1.00 96.19 294 LEU A C 1
ATOM 2245 O O . LEU A 1 294 ? -12.740 -3.275 18.085 1.00 96.19 294 LEU A O 1
ATOM 2249 N N . ASP A 1 295 ? -11.293 -3.184 19.803 1.00 95.19 295 ASP A N 1
A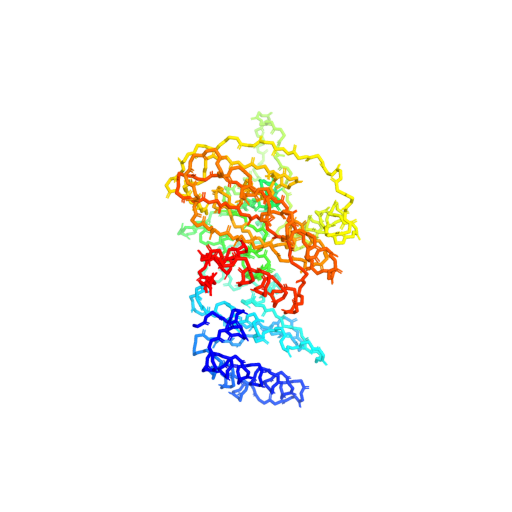TOM 2250 C CA . ASP A 1 295 ? -10.744 -4.522 19.587 1.00 95.19 295 ASP A CA 1
ATOM 2251 C C . ASP A 1 295 ? -11.810 -5.616 19.760 1.00 95.19 295 ASP A C 1
ATOM 2253 O O . ASP A 1 295 ? -11.951 -6.473 18.889 1.00 95.19 295 ASP A O 1
ATOM 2257 N N . GLU A 1 296 ? -12.628 -5.554 20.819 1.00 94.88 296 GLU A N 1
ATOM 2258 C CA . GLU A 1 296 ? -13.714 -6.516 21.059 1.00 94.88 296 GLU A CA 1
ATOM 2259 C C . GLU A 1 296 ? -14.753 -6.506 19.931 1.00 94.88 296 GLU A C 1
ATOM 2261 O O . GLU A 1 296 ? -15.181 -7.571 19.480 1.00 94.88 296 GLU A O 1
ATOM 2266 N N . ALA A 1 297 ? -15.141 -5.324 19.443 1.00 95.00 297 ALA A N 1
ATOM 2267 C CA . ALA A 1 297 ? -16.121 -5.206 18.370 1.00 95.00 297 ALA A CA 1
ATOM 2268 C C . ALA A 1 297 ? -15.582 -5.739 17.033 1.00 95.00 297 ALA A C 1
ATOM 2270 O O . ALA A 1 297 ? -16.249 -6.542 16.376 1.00 95.00 297 ALA A O 1
ATOM 2271 N N . LEU A 1 298 ? -14.367 -5.341 16.642 1.00 94.94 298 LEU A N 1
ATOM 2272 C CA . LEU A 1 298 ? -13.773 -5.749 15.366 1.00 94.94 298 LEU A CA 1
ATOM 2273 C C . LEU A 1 298 ? -13.424 -7.242 15.342 1.00 94.94 298 LEU A C 1
ATOM 2275 O O . LEU A 1 298 ? -13.697 -7.926 14.349 1.00 94.94 298 LEU A O 1
ATOM 2279 N N . ARG A 1 299 ? -12.877 -7.775 16.443 1.00 94.00 299 ARG A N 1
ATOM 2280 C CA . ARG A 1 299 ? -12.594 -9.212 16.564 1.00 94.00 299 ARG A CA 1
ATOM 2281 C C . ARG A 1 299 ? -13.873 -10.025 16.652 1.00 94.00 299 ARG A C 1
ATOM 2283 O O . ARG A 1 299 ? -13.960 -11.072 16.017 1.00 94.00 299 ARG A O 1
ATOM 2290 N N . GLY A 1 300 ? -14.873 -9.545 17.394 1.00 92.38 300 GLY A N 1
ATOM 2291 C CA . GLY A 1 300 ? -16.184 -10.187 17.504 1.00 92.38 300 GLY A CA 1
ATOM 2292 C C . GLY A 1 300 ? -16.907 -10.291 16.160 1.00 92.38 300 GLY A C 1
ATOM 2293 O O . GLY A 1 300 ? -17.553 -11.300 15.886 1.00 92.38 300 GLY A O 1
ATOM 2294 N N . ALA A 1 301 ? -16.736 -9.291 15.293 1.00 91.88 301 ALA A N 1
ATOM 2295 C CA . ALA A 1 301 ? -17.222 -9.309 13.916 1.00 91.88 301 ALA A CA 1
ATOM 2296 C C . ALA A 1 301 ? -16.321 -10.104 12.947 1.00 91.88 301 ALA A C 1
ATOM 2298 O O . ALA A 1 301 ? -16.693 -10.302 11.791 1.00 91.88 301 ALA A O 1
ATOM 2299 N N . GLY A 1 302 ? -15.144 -10.566 13.389 1.00 92.12 302 GLY A N 1
ATOM 2300 C CA . GLY A 1 302 ? -14.180 -11.288 12.554 1.00 92.12 302 GLY A CA 1
ATOM 2301 C C . GLY A 1 302 ? -13.619 -10.444 11.407 1.00 92.12 302 GLY A C 1
ATOM 2302 O O . GLY A 1 302 ? -13.293 -10.983 10.349 1.00 92.12 302 GLY A O 1
ATOM 2303 N N . CYS A 1 303 ? -13.562 -9.122 11.585 1.00 92.44 303 CYS A N 1
ATOM 2304 C CA . CYS A 1 303 ? -13.281 -8.179 10.506 1.00 92.44 303 CYS A CA 1
ATOM 2305 C C . CYS A 1 303 ? -12.101 -7.243 10.787 1.00 92.44 303 CYS A C 1
ATOM 2307 O O . CYS A 1 303 ? -11.782 -6.418 9.938 1.00 92.44 303 CYS A O 1
ATOM 2309 N N . GLY A 1 304 ? -11.445 -7.345 11.944 1.00 94.44 304 GLY A N 1
ATOM 2310 C CA . GLY A 1 304 ? -10.286 -6.517 12.267 1.00 94.44 304 GLY A CA 1
ATOM 2311 C C . GLY A 1 304 ? -9.846 -6.628 13.721 1.00 94.44 304 GLY A C 1
ATOM 2312 O O . GLY A 1 304 ? -10.431 -7.376 14.503 1.00 94.44 304 GLY A O 1
ATOM 2313 N N . ALA A 1 305 ? -8.805 -5.885 14.076 1.00 94.69 305 ALA A N 1
ATOM 2314 C CA . ALA A 1 305 ? -8.288 -5.799 15.438 1.00 94.69 305 ALA A CA 1
ATOM 2315 C C . ALA A 1 305 ? -7.478 -4.520 15.646 1.00 94.69 305 ALA A C 1
ATOM 2317 O O . ALA A 1 305 ? -6.954 -3.941 14.688 1.00 94.69 305 ALA A O 1
ATOM 2318 N N . VAL A 1 306 ? -7.317 -4.129 16.909 1.00 95.56 306 VAL A N 1
ATOM 2319 C CA . VAL A 1 306 ? -6.357 -3.096 17.297 1.00 95.56 306 VAL A CA 1
ATOM 2320 C C . VAL A 1 306 ? -4.953 -3.706 17.296 1.00 95.56 306 VAL A C 1
ATOM 2322 O O . VAL A 1 306 ? -4.687 -4.744 17.910 1.00 95.56 306 VAL A O 1
ATOM 2325 N N . VAL A 1 307 ? -4.044 -3.065 16.563 1.00 95.06 307 VAL A N 1
ATOM 2326 C CA . VAL A 1 307 ? -2.641 -3.480 16.415 1.00 95.06 307 VAL A CA 1
ATOM 2327 C C . VAL A 1 307 ? -1.653 -2.569 17.139 1.00 95.06 307 VAL A C 1
ATOM 2329 O O . VAL A 1 307 ? -0.484 -2.921 17.330 1.00 95.06 307 VAL A O 1
ATOM 2332 N N . GLY A 1 308 ? -2.122 -1.400 17.561 1.00 95.19 308 GLY A N 1
ATOM 2333 C CA . GLY A 1 308 ? -1.323 -0.417 18.261 1.00 95.19 308 GLY A CA 1
ATOM 2334 C C . GLY A 1 308 ? -2.176 0.659 18.911 1.00 95.19 308 GLY A C 1
ATOM 2335 O O . GLY A 1 308 ? -3.312 0.903 18.509 1.00 95.19 308 GLY A O 1
ATOM 2336 N N . THR A 1 309 ? -1.617 1.319 19.914 1.00 95.94 309 THR A N 1
ATOM 2337 C CA . THR A 1 309 ? -2.141 2.573 20.456 1.00 95.94 309 THR A CA 1
ATOM 2338 C C . THR A 1 309 ? -1.000 3.542 20.709 1.00 95.94 309 THR A C 1
ATOM 2340 O O . THR A 1 309 ? 0.164 3.151 20.789 1.00 95.94 309 THR A O 1
ATOM 2343 N N . GLY A 1 310 ? -1.308 4.826 20.844 1.00 94.62 310 GLY A N 1
ATOM 2344 C CA . GLY A 1 310 ? -0.294 5.841 21.079 1.00 94.62 310 GLY A CA 1
ATOM 2345 C C . GLY A 1 310 ? -0.821 7.082 21.772 1.00 94.62 310 GLY A C 1
ATOM 2346 O O . GLY A 1 310 ? -2.028 7.299 21.889 1.00 94.62 310 GLY A O 1
ATOM 2347 N N . PHE A 1 311 ? 0.118 7.894 22.242 1.00 93.81 311 PHE A N 1
ATOM 2348 C CA . PHE A 1 311 ? -0.143 9.184 22.863 1.00 93.81 311 PHE A CA 1
ATOM 2349 C C . PHE A 1 311 ? 0.572 10.281 22.084 1.00 93.81 311 PHE A C 1
ATOM 2351 O O . PHE A 1 311 ? 1.765 10.163 21.822 1.00 93.81 311 PHE A O 1
ATOM 2358 N N . GLY A 1 312 ? -0.134 11.366 21.783 1.00 93.12 312 GLY A N 1
ATOM 2359 C CA . GLY A 1 312 ? 0.454 12.662 21.453 1.00 93.12 312 GLY A CA 1
ATOM 2360 C C . GLY A 1 312 ? 0.185 13.709 22.532 1.00 93.12 312 GLY A C 1
ATOM 2361 O O . GLY A 1 312 ? -0.417 13.423 23.573 1.00 93.12 312 GLY A O 1
ATOM 2362 N N . GLU A 1 313 ? 0.586 14.954 22.287 1.00 90.81 313 GLU A N 1
ATOM 2363 C CA . GLU A 1 313 ? 0.297 16.058 23.214 1.00 90.81 313 GLU A CA 1
ATOM 2364 C C . GLU A 1 313 ? -1.206 16.339 23.347 1.00 90.81 313 GLU A C 1
ATOM 2366 O O . GLU A 1 313 ? -1.708 16.583 24.447 1.00 90.81 313 GLU A O 1
ATOM 2371 N N . ARG A 1 314 ? -1.919 16.321 22.216 1.00 92.62 314 ARG A N 1
ATOM 2372 C CA . ARG A 1 314 ? -3.325 16.741 22.111 1.00 92.62 314 ARG A CA 1
ATOM 2373 C C . ARG A 1 314 ? -4.277 15.614 21.757 1.00 92.62 314 ARG A C 1
ATOM 2375 O O . ARG A 1 314 ? -5.471 15.763 21.997 1.00 92.62 314 ARG A O 1
ATOM 2382 N N . ASP A 1 315 ? -3.748 14.504 21.259 1.00 95.25 315 ASP A N 1
ATOM 2383 C CA . ASP A 1 315 ? -4.531 13.432 20.664 1.00 95.25 315 ASP A CA 1
ATOM 2384 C C . ASP A 1 315 ? -4.071 12.057 21.155 1.00 95.25 315 ASP A C 1
ATOM 2386 O O . ASP A 1 315 ? -2.908 11.849 21.511 1.00 95.25 315 ASP A O 1
ATOM 2390 N N . ASP A 1 316 ? -5.012 11.122 21.192 1.00 95.81 316 ASP A N 1
ATOM 2391 C CA . ASP A 1 316 ? -4.789 9.693 21.367 1.00 95.81 316 ASP A CA 1
ATOM 2392 C C . ASP A 1 316 ? -4.878 9.004 20.004 1.00 95.81 316 ASP A C 1
ATOM 2394 O O . ASP A 1 316 ? -5.748 9.332 19.189 1.00 95.81 316 ASP A O 1
ATOM 2398 N N . PHE A 1 317 ? -3.997 8.030 19.788 1.00 96.31 317 PHE A N 1
ATOM 2399 C CA . PHE A 1 317 ? -3.907 7.289 18.537 1.00 96.31 317 PHE A CA 1
ATOM 2400 C C . PHE A 1 317 ? -4.268 5.823 18.723 1.00 96.31 317 PHE A C 1
ATOM 2402 O O . PHE A 1 317 ? -3.893 5.209 19.726 1.00 96.31 317 PHE A O 1
ATOM 2409 N N . PHE A 1 318 ? -4.938 5.256 17.725 1.00 96.94 318 PHE A N 1
ATOM 2410 C CA . PHE A 1 318 ? -5.250 3.834 17.650 1.00 96.94 318 PHE A CA 1
ATOM 2411 C C . PHE A 1 318 ? -4.905 3.327 16.256 1.00 96.94 318 PHE A C 1
ATOM 2413 O O . PHE A 1 318 ? -5.375 3.874 15.262 1.00 96.94 318 PHE A O 1
ATOM 2420 N N . ASP A 1 319 ? -4.112 2.268 16.194 1.00 96.62 319 ASP A N 1
ATOM 2421 C CA . ASP A 1 319 ? -3.660 1.644 14.957 1.00 96.62 319 ASP A CA 1
ATOM 2422 C C . ASP A 1 319 ? -4.450 0.355 14.798 1.00 96.62 319 ASP A C 1
ATOM 2424 O O . ASP A 1 319 ? -4.482 -0.474 15.712 1.00 96.62 319 ASP A O 1
ATOM 2428 N N . LEU A 1 320 ? -5.123 0.180 13.665 1.00 96.44 320 LEU A N 1
ATOM 2429 C CA . LEU A 1 320 ? -6.031 -0.937 13.443 1.00 96.44 320 LEU A CA 1
ATOM 2430 C C . LEU A 1 320 ? -5.693 -1.660 12.146 1.00 96.44 320 LEU A C 1
ATOM 2432 O O . LEU A 1 320 ? -5.253 -1.064 11.165 1.00 96.44 320 LEU A O 1
ATOM 2436 N N . CYS A 1 321 ? -5.954 -2.960 12.140 1.00 94.88 321 CYS A N 1
ATOM 2437 C CA . CYS A 1 321 ? -6.044 -3.750 10.923 1.00 94.88 321 CYS A CA 1
ATOM 2438 C C . CYS A 1 321 ? -7.517 -4.049 10.645 1.00 94.88 321 CYS A C 1
ATOM 2440 O O . CYS A 1 321 ? -8.272 -4.405 11.553 1.00 94.88 321 CYS A O 1
ATOM 2442 N N . LEU A 1 322 ? -7.924 -3.900 9.392 1.00 94.12 322 LEU A N 1
ATOM 2443 C CA . LEU A 1 322 ? -9.259 -4.220 8.908 1.00 94.12 322 LEU A CA 1
ATOM 2444 C C . LEU A 1 322 ? -9.137 -5.270 7.812 1.00 94.12 322 LEU A C 1
ATOM 2446 O O . LEU A 1 322 ? -8.224 -5.206 6.997 1.00 94.12 322 LEU A O 1
ATOM 2450 N N . GLY A 1 323 ? -10.059 -6.223 7.754 1.00 88.81 323 GLY A N 1
ATOM 2451 C CA . GLY A 1 323 ? -10.185 -7.092 6.589 1.00 88.81 323 GLY A CA 1
ATOM 2452 C C . GLY A 1 323 ? -10.479 -6.276 5.326 1.00 88.81 323 GLY A C 1
ATOM 2453 O O . GLY A 1 323 ? -10.986 -5.160 5.397 1.00 88.81 323 GLY A O 1
ATOM 2454 N N . GLU A 1 324 ? -10.203 -6.851 4.156 1.00 71.19 324 GLU A N 1
ATOM 2455 C CA . GLU A 1 324 ? -10.349 -6.173 2.856 1.00 71.19 324 GLU A CA 1
ATOM 2456 C C . GLU A 1 324 ? -11.791 -5.726 2.527 1.00 71.19 324 GLU A C 1
ATOM 2458 O O . GLU A 1 324 ? -12.023 -4.959 1.595 1.00 71.19 324 GLU A O 1
ATOM 2463 N N . GLN A 1 325 ? -12.774 -6.210 3.285 1.00 66.50 325 GLN A N 1
ATOM 2464 C CA . GLN A 1 325 ? -14.192 -5.991 3.034 1.00 66.50 325 GLN A CA 1
ATOM 2465 C C . GLN A 1 325 ? -14.654 -4.613 3.520 1.00 66.50 325 GLN A C 1
ATOM 2467 O O . GLN A 1 325 ? -14.401 -4.235 4.662 1.00 66.50 325 GLN A O 1
ATOM 2472 N N . ASP A 1 326 ? -15.469 -3.932 2.711 1.00 71.25 326 ASP A N 1
ATOM 2473 C CA . ASP A 1 326 ? -16.157 -2.683 3.080 1.00 71.25 326 ASP A CA 1
ATOM 2474 C C . ASP A 1 326 ? -16.944 -2.810 4.400 1.00 71.25 326 ASP A C 1
ATOM 2476 O O . ASP A 1 326 ? -17.060 -1.860 5.175 1.00 71.25 326 ASP A O 1
ATOM 2480 N N . ALA A 1 327 ? -17.422 -4.018 4.711 1.00 79.19 327 ALA A N 1
ATOM 2481 C CA . ALA A 1 327 ? -18.075 -4.334 5.977 1.00 79.19 327 ALA A CA 1
ATOM 2482 C C . ALA A 1 327 ? -17.185 -4.072 7.209 1.00 79.19 327 ALA A C 1
ATOM 2484 O O . ALA A 1 327 ? -17.699 -3.640 8.238 1.00 79.19 327 ALA A O 1
ATOM 2485 N N . ALA A 1 328 ? -15.867 -4.286 7.112 1.00 87.81 328 ALA A N 1
ATOM 2486 C CA . ALA A 1 328 ? -14.933 -4.054 8.214 1.00 87.81 328 ALA A CA 1
ATOM 2487 C C . ALA A 1 328 ? -14.828 -2.565 8.562 1.00 87.81 328 ALA A C 1
ATOM 2489 O O . ALA A 1 328 ? -14.882 -2.183 9.731 1.00 87.81 328 ALA A O 1
ATOM 2490 N N . LEU A 1 329 ? -14.734 -1.718 7.535 1.00 88.94 329 LEU A N 1
ATOM 2491 C CA . LEU A 1 329 ? -14.720 -0.271 7.707 1.00 88.94 329 LEU A CA 1
ATOM 2492 C C . LEU A 1 329 ? -16.081 0.242 8.200 1.00 88.94 329 LEU A C 1
ATOM 2494 O O . LEU A 1 329 ? -16.126 1.057 9.116 1.00 88.94 329 LEU A O 1
ATOM 2498 N N . GLY A 1 330 ? -17.193 -0.285 7.677 1.00 88.12 330 GLY A N 1
ATOM 2499 C CA . GLY A 1 330 ? -18.530 0.020 8.196 1.00 88.12 330 GLY A CA 1
ATOM 2500 C C . GLY A 1 330 ? -18.665 -0.277 9.696 1.00 88.12 330 GLY A C 1
ATOM 2501 O O . GLY A 1 330 ? -19.084 0.595 10.455 1.00 88.12 330 GLY A O 1
ATOM 2502 N N . ALA A 1 331 ? -18.223 -1.461 10.134 1.00 90.75 331 ALA A N 1
ATOM 2503 C CA . ALA A 1 331 ? -18.232 -1.853 11.543 1.00 90.75 331 ALA A CA 1
ATOM 2504 C C . ALA A 1 331 ? -17.372 -0.922 12.415 1.00 90.75 331 ALA A C 1
ATOM 2506 O O . ALA A 1 331 ? -17.813 -0.507 13.487 1.00 90.75 331 ALA A O 1
ATOM 2507 N N . LEU A 1 332 ? -16.177 -0.542 11.945 1.00 93.56 332 LEU A N 1
ATOM 2508 C CA . LEU A 1 332 ? -15.331 0.434 12.637 1.00 93.56 332 LEU A CA 1
ATOM 2509 C C . LEU A 1 332 ? -16.062 1.767 12.837 1.00 93.56 332 LEU A C 1
ATOM 2511 O O . LEU A 1 332 ? -16.082 2.304 13.944 1.00 93.56 332 LEU A O 1
ATOM 2515 N N . LEU A 1 333 ? -16.678 2.295 11.778 1.00 92.12 333 LEU A N 1
ATOM 2516 C CA . LEU A 1 333 ? -17.372 3.582 11.827 1.00 92.12 333 LEU A CA 1
ATOM 2517 C C . LEU A 1 333 ? -18.558 3.562 12.793 1.00 92.12 333 LEU A C 1
ATOM 2519 O O . LEU A 1 333 ? -18.772 4.540 13.507 1.00 92.12 333 LEU A O 1
ATOM 2523 N N . ASP A 1 334 ? -19.303 2.461 12.852 1.00 91.62 334 ASP A N 1
ATOM 2524 C CA . ASP A 1 334 ? -20.419 2.315 13.788 1.00 91.62 334 ASP A CA 1
ATOM 2525 C C . ASP A 1 334 ? -19.942 2.322 15.247 1.00 91.62 334 ASP A C 1
ATOM 2527 O O . ASP A 1 334 ? -20.542 2.997 16.089 1.00 91.62 334 ASP A O 1
ATOM 2531 N N . VAL A 1 335 ? -18.819 1.658 15.543 1.00 94.50 335 VAL A N 1
ATOM 2532 C CA . VAL A 1 335 ? -18.210 1.674 16.884 1.00 94.50 335 VAL A CA 1
ATOM 2533 C C . VAL A 1 335 ? -17.708 3.073 17.244 1.00 94.50 335 VAL A C 1
ATOM 2535 O O . VAL A 1 335 ? -18.000 3.568 18.332 1.00 94.50 335 VAL A O 1
ATOM 2538 N N . VAL A 1 336 ? -16.994 3.742 16.333 1.00 94.00 336 VAL A N 1
ATOM 2539 C CA . VAL A 1 336 ? -16.443 5.090 16.566 1.00 94.00 336 VAL A CA 1
ATOM 2540 C C . VAL A 1 336 ? -17.558 6.111 16.819 1.00 94.00 336 VAL A C 1
ATOM 2542 O O . VAL A 1 336 ? -17.457 6.894 17.767 1.00 94.00 336 VAL A O 1
ATOM 2545 N N . ARG A 1 337 ? -18.650 6.064 16.043 1.00 92.31 337 ARG A N 1
ATOM 2546 C CA . ARG A 1 337 ? -19.845 6.903 16.258 1.00 92.31 337 ARG A CA 1
ATOM 2547 C C . ARG A 1 337 ? -20.525 6.596 17.590 1.00 92.31 337 ARG A C 1
ATOM 2549 O O . ARG A 1 337 ? -20.911 7.512 18.310 1.00 92.31 337 ARG A O 1
ATOM 2556 N N . GLY A 1 338 ? -20.645 5.317 17.950 1.00 93.19 338 GLY A N 1
ATOM 2557 C CA . GLY A 1 338 ? -21.213 4.899 19.234 1.00 93.19 338 GLY A CA 1
ATOM 2558 C C . GLY A 1 338 ? -20.404 5.386 20.441 1.00 93.19 338 GLY A C 1
ATOM 2559 O O . GLY A 1 338 ? -20.977 5.708 21.481 1.00 93.19 338 GLY A O 1
ATOM 2560 N N . LEU A 1 339 ? -19.081 5.488 20.292 1.00 93.19 339 LEU A N 1
ATOM 2561 C CA . LEU A 1 339 ? -18.170 6.021 21.307 1.00 93.19 339 LEU A CA 1
ATOM 2562 C C . LEU A 1 339 ? -18.129 7.559 21.359 1.00 93.19 339 LEU A C 1
ATOM 2564 O O . LEU A 1 339 ? -17.563 8.099 22.311 1.00 93.19 339 LEU A O 1
ATOM 2568 N N . GLN A 1 340 ? -18.709 8.254 20.371 1.00 91.56 340 GLN A N 1
ATOM 2569 C CA . GLN A 1 340 ? -18.739 9.722 20.270 1.00 91.56 340 GLN A CA 1
ATOM 2570 C C . GLN A 1 340 ? -17.340 10.349 20.407 1.00 91.56 340 GLN A C 1
ATOM 2572 O O . GLN A 1 340 ? -17.123 11.289 21.175 1.00 91.56 340 GLN A O 1
ATOM 2577 N N . LEU A 1 341 ? -16.355 9.774 19.707 1.00 86.44 341 LEU A N 1
ATOM 2578 C CA . LEU A 1 341 ? -14.945 10.135 19.886 1.00 86.44 341 LEU A CA 1
ATOM 2579 C C . LEU A 1 341 ? -14.568 11.480 19.267 1.00 86.44 341 LEU A C 1
ATOM 2581 O O . LEU A 1 341 ? -13.607 12.080 19.748 1.00 86.44 341 LEU A O 1
ATOM 2585 N N . GLY A 1 342 ? -15.288 11.925 18.229 1.00 89.94 342 GLY A N 1
ATOM 2586 C CA . GLY A 1 342 ? -14.859 13.040 17.382 1.00 89.94 342 GLY A CA 1
ATOM 2587 C C . GLY A 1 342 ? -13.470 12.764 16.807 1.00 89.94 342 GLY A C 1
ATOM 2588 O O . GLY A 1 342 ? -12.516 13.443 17.171 1.00 89.94 342 GLY A O 1
ATOM 2589 N N . ALA A 1 343 ? -13.346 11.698 16.018 1.00 92.94 343 ALA A N 1
ATOM 2590 C CA . ALA A 1 343 ? -12.074 11.160 15.557 1.00 92.94 343 ALA A CA 1
ATOM 2591 C C . ALA A 1 343 ? -11.852 11.390 14.059 1.00 92.94 343 ALA A C 1
ATOM 2593 O O . ALA A 1 343 ? -12.787 11.315 13.268 1.00 92.94 343 ALA A O 1
ATOM 2594 N N . GLU A 1 344 ? -10.595 11.566 13.670 1.00 94.12 344 GLU A N 1
ATOM 2595 C CA . GLU A 1 344 ? -10.149 11.489 12.282 1.00 94.12 344 GLU A CA 1
ATOM 2596 C C . GLU A 1 344 ? -9.670 10.057 12.001 1.00 94.12 344 GLU A C 1
ATOM 2598 O O . GLU A 1 344 ? -8.910 9.478 12.782 1.00 94.12 344 GLU A O 1
ATOM 2603 N N . LEU A 1 345 ? -10.116 9.482 10.889 1.00 93.44 345 LEU A N 1
ATOM 2604 C CA . LEU A 1 345 ? -9.701 8.181 10.374 1.00 93.44 345 LEU A CA 1
ATOM 2605 C C . LEU A 1 345 ? -8.890 8.374 9.091 1.00 93.44 345 LEU A C 1
ATOM 2607 O O . LEU A 1 345 ? -9.308 9.127 8.211 1.00 93.44 345 LEU A O 1
ATOM 2611 N N . GLY A 1 346 ? -7.795 7.633 8.941 1.00 91.88 346 GLY A N 1
ATOM 2612 C CA . GLY A 1 346 ? -7.035 7.571 7.693 1.00 91.88 346 GLY A CA 1
ATOM 2613 C C . GLY A 1 346 ? -6.348 6.227 7.475 1.00 91.88 346 GLY A C 1
ATOM 2614 O O . GLY A 1 346 ? -6.409 5.328 8.317 1.00 91.88 346 GLY A O 1
ATOM 2615 N N . PHE A 1 347 ? -5.709 6.080 6.317 1.00 91.44 347 PHE A N 1
ATOM 2616 C CA . PHE A 1 347 ? -4.995 4.864 5.925 1.00 91.44 347 PHE A CA 1
ATOM 2617 C C . PHE A 1 347 ? -3.487 4.992 6.138 1.00 91.44 347 PHE A C 1
ATOM 2619 O O . PHE A 1 347 ? -2.927 6.087 6.067 1.00 91.44 347 PHE A O 1
ATOM 2626 N N . TYR A 1 348 ? -2.833 3.852 6.365 1.00 92.38 348 TYR A N 1
ATOM 2627 C CA . TYR A 1 348 ? -1.374 3.771 6.353 1.00 92.38 348 TYR A CA 1
ATOM 2628 C C . TYR A 1 348 ? -0.792 3.671 4.944 1.00 92.38 348 TYR A C 1
ATOM 2630 O O . TYR A 1 348 ? 0.268 4.234 4.695 1.00 92.38 348 TYR A O 1
ATOM 2638 N N . ASP A 1 349 ? -1.467 2.973 4.024 1.00 89.75 349 ASP A N 1
ATOM 2639 C CA . ASP A 1 349 ? -1.036 2.853 2.630 1.00 89.75 349 ASP A CA 1
ATOM 2640 C C . ASP A 1 349 ? -0.777 4.232 2.018 1.00 89.75 349 ASP A C 1
ATOM 2642 O O . ASP A 1 349 ? -1.690 5.051 1.925 1.00 89.75 349 ASP A O 1
ATOM 2646 N N . THR A 1 350 ? 0.459 4.482 1.567 1.00 85.69 350 THR A N 1
ATOM 2647 C CA . THR A 1 350 ? 0.897 5.800 1.068 1.00 85.69 350 THR A CA 1
ATOM 2648 C C . THR A 1 350 ? 0.022 6.289 -0.081 1.00 85.69 350 THR A C 1
ATOM 2650 O O . THR A 1 350 ? -0.281 7.474 -0.187 1.00 85.69 350 THR A O 1
ATOM 2653 N N . ARG A 1 351 ? -0.474 5.357 -0.897 1.00 78.44 351 ARG A N 1
ATOM 2654 C CA . ARG A 1 351 ? -1.449 5.612 -1.966 1.00 78.44 351 ARG A CA 1
ATOM 2655 C C . ARG A 1 351 ? -2.768 6.249 -1.508 1.00 78.44 351 ARG A C 1
ATOM 2657 O O . ARG A 1 351 ? -3.460 6.841 -2.329 1.00 78.44 351 ARG A O 1
ATOM 2664 N N . TRP A 1 352 ? -3.115 6.124 -0.231 1.00 80.38 352 TRP A N 1
ATOM 2665 C CA . TRP A 1 352 ? -4.321 6.667 0.392 1.00 80.38 352 TRP A CA 1
ATOM 2666 C C . TRP A 1 352 ? -3.980 7.663 1.512 1.00 80.38 352 TRP A C 1
ATOM 2668 O O . TRP A 1 352 ? -4.840 7.971 2.331 1.00 80.38 352 TRP A O 1
ATOM 2678 N N . ALA A 1 353 ? -2.751 8.195 1.561 1.00 79.69 353 ALA A N 1
ATOM 2679 C CA . ALA A 1 353 ? -2.316 9.116 2.619 1.00 79.69 353 ALA A CA 1
ATOM 2680 C C . ALA A 1 353 ? -3.165 10.405 2.702 1.00 79.69 353 ALA A C 1
ATOM 2682 O O . ALA A 1 353 ? -3.345 10.979 3.780 1.00 79.69 353 ALA A O 1
ATOM 2683 N N . GLU A 1 354 ? -3.723 10.832 1.565 1.00 77.88 354 GLU A N 1
ATOM 2684 C CA . GLU A 1 354 ? -4.636 11.978 1.459 1.00 77.88 354 GLU A CA 1
ATOM 2685 C C . GLU A 1 354 ? -6.105 11.610 1.744 1.00 77.88 354 GLU A C 1
ATOM 2687 O O . GLU A 1 354 ? -6.963 12.489 1.848 1.00 77.88 354 GLU A O 1
ATOM 2692 N N . GLU A 1 355 ? -6.433 10.320 1.869 1.00 79.88 355 GLU A N 1
ATOM 2693 C CA . GLU A 1 355 ? -7.784 9.879 2.211 1.00 79.88 355 GLU A CA 1
ATOM 2694 C C . GLU A 1 355 ? -7.987 9.938 3.726 1.00 79.88 355 GLU A C 1
ATOM 2696 O O . GLU A 1 355 ? -7.420 9.149 4.486 1.00 79.88 355 GLU A O 1
ATOM 2701 N N . ARG A 1 356 ? -8.834 10.879 4.159 1.00 85.88 356 ARG A N 1
ATOM 2702 C CA . ARG A 1 356 ? -9.204 11.075 5.564 1.00 85.88 356 ARG A CA 1
ATOM 2703 C C . ARG A 1 356 ? -10.706 11.241 5.724 1.00 85.88 356 ARG A C 1
ATOM 2705 O O . ARG A 1 356 ? -11.380 11.775 4.839 1.00 85.88 356 ARG A O 1
ATOM 2712 N N . LEU A 1 357 ? -11.220 10.797 6.865 1.00 88.06 357 LEU A N 1
ATOM 2713 C CA . LEU A 1 357 ? -12.626 10.898 7.227 1.00 88.06 357 LEU A CA 1
ATOM 2714 C C . LEU A 1 357 ? -12.771 11.370 8.673 1.00 88.06 357 LEU A C 1
ATOM 2716 O O . LEU A 1 357 ? -12.302 10.712 9.595 1.00 88.06 357 LEU A O 1
ATOM 2720 N N . GLU A 1 358 ? -13.486 12.473 8.864 1.00 89.88 358 GLU A N 1
ATOM 2721 C CA . GLU A 1 358 ? -13.934 12.918 10.184 1.00 89.88 358 GLU A CA 1
ATOM 2722 C C . GLU A 1 358 ? -15.163 12.105 10.614 1.00 89.88 358 GLU A C 1
ATOM 2724 O O . GLU A 1 358 ? -16.146 11.989 9.874 1.00 89.88 358 GLU A O 1
ATOM 2729 N N . VAL A 1 359 ? -15.113 11.536 11.816 1.00 85.88 359 VAL A N 1
ATOM 2730 C CA . VAL A 1 359 ? -16.138 10.658 12.385 1.00 85.88 359 VAL A CA 1
ATOM 2731 C C . VAL A 1 359 ? -16.526 11.186 13.767 1.00 85.88 359 VAL A C 1
ATOM 2733 O O . VAL A 1 359 ? -15.779 11.049 14.737 1.00 85.88 359 VAL A O 1
ATOM 2736 N N . GLY A 1 360 ? -17.707 11.804 13.850 1.00 70.50 360 GLY A N 1
ATOM 2737 C CA . GLY A 1 360 ? -18.259 12.423 15.061 1.00 70.50 360 GLY A CA 1
ATOM 2738 C C . GLY A 1 360 ? -19.608 11.852 15.443 1.00 70.50 360 GLY A C 1
ATOM 2739 O O . GLY A 1 360 ? -20.497 11.852 14.561 1.00 70.50 360 GLY A O 1
#

pLDDT: mean 88.26, std 9.96, range [38.75, 96.94]

Secondary structure (DSSP, 8-state):
--HHHHTTS-HHHHHHHHHHHHHHHHHHHHHHTT--HHHHHHHHHHH-TTEEEEE-SSTTEEEEEESSGGGHHHHHHHHHTTTTSS-EEEESSPP--HHHHHHHHHHHH-S--TT-EEEEEE-GGG-EEEEEEE---SS-HHHHHHHHHHHHH-HHHHHHHEEEEEEEEPP---S---S----PPP-EEGGGHHHHHHHHHHHHHHHS-SS-GGGS-TT---EEEE----SSSS-TTEEEEEES-HHHHHHHHTT----GGGT-TT--EEEEEEEEPPPSTHHHHHHHHHHHHHHHHHHHTTSEEEEEEEEESSEEEEEEEE-SSHHHHHHHHHHHHHHT--EEEEESSGGGTT-EEEE-

Foldseek 3Di:
DQLLCLCVDDPVSVVLNVLLLVLLLVLLVCVLVVHDPVSSQVSLVSNPVQWDWDAADDPQEIETAGDDLVCQSSSVSSQVSNPPGPHHYHYAFAAHQPVVLQVVLCVVFVDRFQLKWKDWDADFLQAIEIEIAGADTPDDVQVSQVSSCCNHHPPVLCLAHHQYYHYDHHDDPDPDDDPPDPDDPDIGGPNCVNVVSVVSLVVLLVPADPDDPLPDPPPQDKDKDADDQDPDFDPSQFGIKIFSCVSQVCCRRVRTQDDCCSHHVQQKFKKKKKFFADDDPVRVVLLVVLQVLLACQLSVVVFKHWGMWTDGPTIIMTMMIGGNDSVRVVSNLVSCLVSVRQMKMFGSRPSGRVPIDGRD

Radius of gyration: 23.12 Å; chains: 1; bounding box: 70×35×64 Å

Sequence (360 aa):
MALCFAQFGDPPARAAHSRAVEAARLLWGELDAGAPLEGASRLLRQIDPRLGLEPGPGPGRWGVTYAGLEARGAAELAAAQAAGTSLRVSVGRPARPYPLVLEELQRLHRVDLSAARVRGGFTRGHLLELVLALPAVPGDPQEVAEELVDALLGEALVDDWVVAIGTTPLPRSGPLRVLQGGNDPETYPLTQLGELLASATAAVEAQLPATPLWQRPVGAEWVWLELEPTSEGMQPERLAAVTWLPELLKCALEGLPFHSRRFSRWGERFVWLRSPAVRGAARVERRERVEKTLDEALRGAGCGAVVGTGFGERDDFFDLCLGEQDAALGALLDVVRGLQLGAELGFYDTRWAEERLEVG